Protein AF-A0A7J3Z6C3-F1 (afdb_monomer_lite)

Secondary structure (DSSP, 8-state):
-EEEEES--GGG-TTTTTEEEEEEEEEEEE-TTT--EEEEEEEEEEEGGGEEEETTTTEEEE-HHHHHHHHHSHHHHHHHGGG--TTEEEEEE-SS---BTTBSHHHHHSGGG--EEEEEGGGHHHHHHHHHHH-HHHHHHHHHHHT-----HHHHHHHHHHHHHHHHTTSPEEETTEEEEEEE-HHHHHHHHHHHHHHHHHHTT-HHHHHHHHHHHH--

Sequence (220 aa):
MALVIGALSCKDVPILEKFQCWENEELEVRESADGVSHTYKAISLMPSQCCWFNEAEEWRECDTICILKVLLSSDMKNELKAVLTSEAVLVLISPFPLLLPHGLTLITDAPECLLDIWVNTSRAKEAESILNLKLSTLLLQLRDVLGESFVPESIYFDITLSKGIRERFSRGFVTGNASWINISMLKYNYFSCLEFLENVCRKEEDKVCLDEIAKLKQSV

Foldseek 3Di:
DKKWKFQDDPVRQPLCVQWDKDKADWDWFQQPPPRDIDIIIIMWTAGPVQKDADPVVRDIDGDLLVQLVQVPDPVNVVSVCSSQDPGTAKMWDFSDTQDDNPHRPPCLVLVLRTFKMKGFPVNLSRSLRCCVPGPVSNLVVVCVVLPDDDDPSVVCCVCCVVVVVVVCVVPWDDDPPITMDMPGPHVVSVVVSLVVQCVVCVVVVPPVSNVSSVVVVVPD

Structure (mmCIF, N/CA/C/O backbone):
data_AF-A0A7J3Z6C3-F1
#
_entry.id   AF-A0A7J3Z6C3-F1
#
loop_
_atom_site.group_PDB
_atom_site.id
_atom_site.type_symbol
_atom_site.label_atom_id
_atom_site.label_alt_id
_atom_site.label_comp_id
_atom_site.label_asym_id
_atom_site.label_entity_id
_atom_site.label_seq_id
_atom_site.pdbx_PDB_ins_code
_atom_site.Cartn_x
_atom_site.Cartn_y
_atom_site.Cartn_z
_atom_site.occupancy
_atom_site.B_iso_or_equiv
_atom_site.auth_seq_id
_atom_site.auth_comp_id
_atom_site.auth_asym_id
_atom_site.auth_atom_id
_atom_site.pdbx_PDB_model_num
ATOM 1 N N . MET A 1 1 ? -1.974 0.222 -5.580 1.00 84.06 1 MET A N 1
ATOM 2 C CA . MET A 1 1 ? -2.706 -0.860 -4.913 1.00 84.06 1 MET A CA 1
ATOM 3 C C . MET A 1 1 ? -3.041 -0.432 -3.494 1.00 84.06 1 MET A C 1
ATOM 5 O O . MET A 1 1 ? -2.317 0.384 -2.930 1.00 84.06 1 MET A O 1
ATOM 9 N N . ALA A 1 2 ? -4.132 -0.971 -2.949 1.00 86.62 2 ALA A N 1
ATOM 10 C CA . ALA A 1 2 ? -4.429 -0.930 -1.522 1.00 86.62 2 ALA A CA 1
ATOM 11 C C . ALA A 1 2 ? -4.415 -2.339 -0.911 1.00 86.62 2 ALA A C 1
ATOM 13 O O . ALA A 1 2 ? -5.019 -3.246 -1.474 1.00 86.62 2 ALA A O 1
ATOM 14 N N . LEU A 1 3 ? -3.787 -2.512 0.247 1.00 86.69 3 LEU A N 1
ATOM 15 C CA . LEU A 1 3 ? -4.088 -3.626 1.148 1.00 86.69 3 LEU A CA 1
ATOM 16 C C . LEU A 1 3 ? -5.003 -3.119 2.237 1.00 86.69 3 LEU A C 1
ATOM 18 O O . LEU A 1 3 ? -4.681 -2.135 2.899 1.00 86.69 3 LEU A O 1
ATOM 22 N N . VAL A 1 4 ? -6.104 -3.817 2.440 1.00 88.31 4 VAL A N 1
ATOM 23 C CA . VAL A 1 4 ? -7.090 -3.516 3.467 1.00 88.31 4 VAL A CA 1
ATOM 24 C C . VAL A 1 4 ? -7.043 -4.639 4.488 1.00 88.31 4 VAL A C 1
ATOM 26 O O . VAL A 1 4 ? -7.178 -5.807 4.132 1.00 88.31 4 VAL A O 1
ATOM 29 N N . ILE A 1 5 ? -6.836 -4.292 5.752 1.00 87.62 5 ILE A N 1
ATOM 30 C CA . ILE A 1 5 ? -6.817 -5.238 6.866 1.00 87.62 5 ILE A CA 1
ATOM 31 C C . ILE A 1 5 ? -8.050 -4.979 7.720 1.00 87.62 5 ILE A C 1
ATOM 33 O O . ILE A 1 5 ? -8.274 -3.847 8.153 1.00 87.62 5 ILE A O 1
ATOM 37 N N . GLY A 1 6 ? -8.852 -6.013 7.960 1.00 87.81 6 GLY A N 1
ATOM 38 C CA . GLY A 1 6 ? -10.081 -5.903 8.739 1.00 87.81 6 GLY A CA 1
ATOM 39 C C . GLY A 1 6 ? -10.947 -7.157 8.693 1.00 87.81 6 GLY A C 1
ATOM 40 O O . GLY A 1 6 ? -10.508 -8.218 8.258 1.00 87.81 6 GLY A O 1
ATOM 41 N N . ALA A 1 7 ? -12.192 -7.039 9.142 1.00 85.06 7 ALA A N 1
ATOM 42 C CA . ALA A 1 7 ? -13.200 -8.095 9.036 1.00 85.06 7 ALA A CA 1
ATOM 43 C C . ALA A 1 7 ? -13.954 -7.994 7.695 1.00 85.06 7 ALA A C 1
ATOM 45 O O . ALA A 1 7 ? -15.174 -7.872 7.658 1.00 85.06 7 ALA A O 1
ATOM 46 N N . LEU A 1 8 ? -13.209 -7.980 6.585 1.00 81.94 8 LEU A N 1
ATOM 47 C CA . LEU A 1 8 ? -13.738 -7.769 5.234 1.00 81.94 8 LEU A CA 1
ATOM 48 C C . LEU A 1 8 ? -13.314 -8.889 4.286 1.00 81.94 8 LEU A C 1
ATOM 50 O O . LEU A 1 8 ? -12.234 -9.464 4.420 1.00 81.94 8 LEU A O 1
ATOM 54 N N . SER A 1 9 ? -14.164 -9.150 3.298 1.00 84.19 9 SER A N 1
ATOM 55 C CA . SER A 1 9 ? -13.910 -10.047 2.175 1.00 84.19 9 SER A CA 1
ATOM 56 C C . SER A 1 9 ? -13.986 -9.281 0.852 1.00 84.19 9 SER A C 1
ATOM 58 O O . SER A 1 9 ? -14.491 -8.155 0.795 1.00 84.19 9 SER A O 1
ATOM 60 N N . CYS A 1 10 ? -13.533 -9.885 -0.247 1.00 83.69 10 CYS A N 1
ATOM 61 C CA . CYS A 1 10 ? -13.628 -9.234 -1.556 1.00 83.69 10 CYS A CA 1
ATOM 62 C C . CYS A 1 10 ? -15.073 -8.975 -1.989 1.00 83.69 10 CYS A C 1
ATOM 64 O O . CYS A 1 10 ? -15.327 -8.071 -2.780 1.00 83.69 10 CYS A O 1
ATOM 66 N N . LYS A 1 11 ? -16.027 -9.741 -1.453 1.00 81.94 11 LYS A N 1
ATOM 67 C CA . LYS A 1 11 ? -17.458 -9.590 -1.740 1.00 81.94 11 LYS A CA 1
ATOM 68 C C . LYS A 1 11 ? -18.065 -8.347 -1.089 1.00 81.94 11 LYS A C 1
ATOM 70 O O . LYS A 1 11 ? -19.108 -7.887 -1.540 1.00 81.94 11 LYS A O 1
ATOM 75 N N . ASP A 1 12 ? -17.405 -7.805 -0.068 1.00 76.19 12 ASP A N 1
ATOM 76 C CA . ASP A 1 12 ? -17.890 -6.663 0.711 1.00 76.19 12 ASP A CA 1
ATOM 77 C C . ASP A 1 12 ? -17.392 -5.318 0.157 1.00 76.19 12 ASP A C 1
ATOM 79 O O . ASP A 1 12 ? -17.777 -4.255 0.645 1.00 76.19 12 ASP A O 1
ATOM 83 N N . VAL A 1 13 ? -16.529 -5.343 -0.865 1.00 71.88 13 VAL A N 1
ATOM 84 C CA . VAL A 1 13 ? -15.900 -4.150 -1.435 1.00 71.88 13 VAL A CA 1
ATOM 85 C C . VAL A 1 13 ? -16.642 -3.712 -2.707 1.00 71.88 13 VAL A C 1
ATOM 87 O O . VAL A 1 13 ? -16.587 -4.410 -3.713 1.00 71.88 13 VAL A O 1
ATOM 90 N N . PRO A 1 14 ? -17.296 -2.537 -2.737 1.00 64.50 14 PRO A N 1
ATOM 91 C CA . PRO A 1 14 ? -18.168 -2.131 -3.850 1.00 64.50 14 PRO A CA 1
ATOM 92 C C . PRO A 1 14 ? -17.441 -1.670 -5.134 1.00 64.50 14 PRO A C 1
ATOM 94 O O . PRO A 1 14 ? -18.098 -1.288 -6.096 1.00 64.50 14 PRO A O 1
ATOM 97 N N . ILE A 1 15 ? -16.103 -1.686 -5.179 1.00 66.12 15 ILE A N 1
ATOM 98 C CA . ILE A 1 15 ? -15.271 -1.100 -6.259 1.00 66.12 15 ILE A CA 1
ATOM 99 C C . ILE A 1 15 ? -14.673 -2.131 -7.244 1.00 66.12 15 ILE A C 1
ATOM 101 O O . ILE A 1 15 ? -13.726 -1.828 -7.967 1.00 66.12 15 ILE A O 1
ATOM 105 N N . LEU A 1 16 ? -15.228 -3.345 -7.320 1.00 65.56 16 LEU A N 1
ATOM 106 C CA . LEU A 1 16 ? -14.638 -4.470 -8.072 1.00 65.56 16 LEU A CA 1
ATOM 107 C C . LEU A 1 16 ? -14.536 -4.281 -9.597 1.00 65.56 16 LEU A C 1
ATOM 109 O O . LEU A 1 16 ? -13.780 -4.997 -10.242 1.00 65.56 16 LEU A O 1
ATOM 113 N N . GLU A 1 17 ? -15.249 -3.337 -10.214 1.00 71.19 17 GLU A N 1
ATOM 114 C CA . GLU A 1 17 ? -15.194 -3.196 -11.682 1.00 71.19 17 GLU A CA 1
ATOM 115 C C . GLU A 1 17 ? -13.835 -2.680 -12.186 1.00 71.19 17 GLU A C 1
ATOM 117 O O . GLU A 1 17 ? -13.373 -3.074 -13.256 1.00 71.19 17 GLU A O 1
ATOM 122 N N . LYS A 1 18 ? -13.161 -1.827 -11.404 1.00 80.12 18 LYS A N 1
ATOM 123 C CA . LYS A 1 18 ? -11.842 -1.260 -11.749 1.00 80.12 18 LYS A CA 1
ATOM 124 C C . LYS A 1 18 ? -10.687 -1.920 -11.008 1.00 80.12 18 LYS A C 1
ATOM 126 O O . LYS A 1 18 ? -9.523 -1.665 -11.331 1.00 80.12 18 LYS A O 1
ATOM 131 N N . PHE A 1 19 ? -11.011 -2.759 -10.030 1.00 84.19 19 PHE A N 1
ATOM 132 C CA . PHE A 1 19 ? -10.042 -3.422 -9.185 1.00 84.19 19 PHE A CA 1
ATOM 133 C C . PHE A 1 19 ? -10.231 -4.921 -9.217 1.00 84.19 19 PHE A C 1
ATOM 135 O O . PHE A 1 19 ? -11.306 -5.440 -8.934 1.00 84.19 19 PHE A O 1
ATOM 142 N N . GLN A 1 20 ? -9.135 -5.628 -9.423 1.00 84.31 20 GLN A N 1
ATOM 143 C CA . GLN A 1 20 ? -9.091 -7.022 -9.057 1.00 84.31 20 GLN A CA 1
ATOM 144 C C . GLN A 1 20 ? -8.843 -7.103 -7.547 1.00 84.31 20 GLN A C 1
ATOM 146 O O . GLN A 1 20 ? -7.906 -6.489 -7.027 1.00 84.31 20 GLN A O 1
ATOM 151 N N . CYS A 1 21 ? -9.697 -7.848 -6.849 1.00 83.88 21 CYS A N 1
ATOM 152 C CA . CYS A 1 21 ? -9.580 -8.089 -5.418 1.00 83.88 21 CYS A CA 1
ATOM 153 C C . CYS A 1 21 ? -9.077 -9.504 -5.150 1.00 83.88 21 CYS A C 1
ATOM 155 O O . CYS A 1 21 ? -9.490 -10.446 -5.830 1.00 83.88 21 CYS A O 1
ATOM 157 N N . TRP A 1 22 ? -8.232 -9.649 -4.134 1.00 79.12 22 TRP A N 1
ATOM 158 C CA . TRP A 1 22 ? -7.893 -10.944 -3.562 1.00 79.12 22 TRP A CA 1
ATOM 159 C C . TRP A 1 22 ? -8.044 -10.975 -2.065 1.00 79.12 22 TRP A C 1
ATOM 161 O O . TRP A 1 22 ? -7.640 -10.047 -1.371 1.00 79.12 22 TRP A O 1
ATOM 171 N N . GLU A 1 23 ? -8.567 -12.100 -1.601 1.00 76.56 23 GLU A N 1
ATOM 172 C CA . GLU A 1 23 ? -8.515 -12.486 -0.205 1.00 76.56 23 GLU A CA 1
ATOM 173 C C . GLU A 1 23 ? -7.179 -13.166 0.042 1.00 76.56 23 GLU A C 1
ATOM 175 O O . GLU A 1 23 ? -6.807 -14.104 -0.662 1.00 76.56 23 GLU A O 1
ATOM 180 N N . ASN A 1 24 ? -6.451 -12.655 1.023 1.00 68.38 24 ASN A N 1
ATOM 181 C CA . ASN A 1 24 ? -5.163 -13.185 1.418 1.00 68.38 24 ASN A CA 1
ATOM 182 C C . ASN A 1 24 ? -5.269 -13.869 2.786 1.00 68.38 24 ASN A C 1
ATOM 184 O O . ASN A 1 24 ? -6.354 -14.039 3.345 1.00 68.38 24 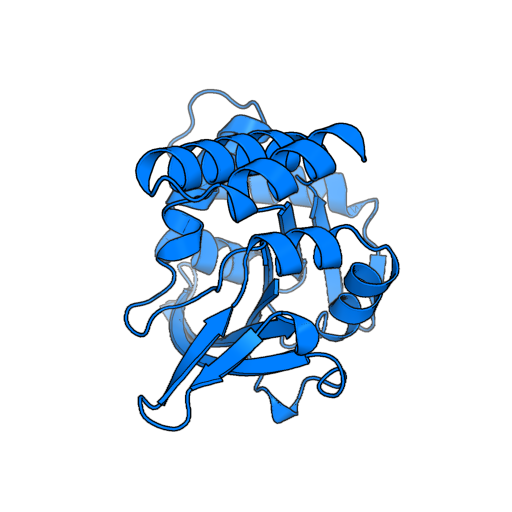ASN A O 1
ATOM 188 N N . GLU A 1 25 ? -4.109 -14.263 3.308 1.00 62.62 25 GLU A N 1
ATOM 189 C CA . GLU A 1 25 ? -3.943 -14.964 4.577 1.00 62.62 25 GLU A CA 1
ATOM 190 C C . GLU A 1 25 ? -4.644 -14.261 5.756 1.00 62.62 25 GLU A C 1
ATOM 192 O O . GLU A 1 25 ? -4.730 -13.029 5.837 1.00 62.62 25 GLU A O 1
ATOM 197 N N . GLU A 1 26 ? -5.140 -15.073 6.688 1.00 66.38 26 GLU A N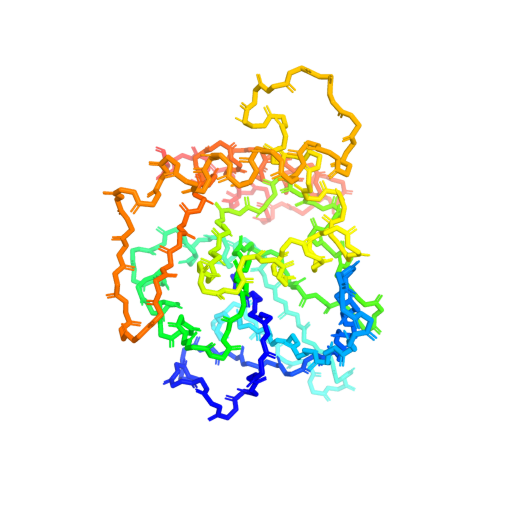 1
ATOM 198 C CA . GLU A 1 26 ? -5.721 -14.606 7.940 1.00 66.38 26 GLU A CA 1
ATOM 199 C C . GLU A 1 26 ? -4.607 -14.108 8.875 1.00 66.38 26 GLU A C 1
ATOM 201 O O . GLU A 1 26 ? -3.684 -14.830 9.251 1.00 66.38 26 GLU A O 1
ATOM 206 N N . LEU A 1 27 ? -4.686 -12.838 9.254 1.00 62.12 27 LEU A N 1
ATOM 207 C CA . LEU A 1 27 ? -3.807 -12.193 10.215 1.00 62.12 27 LEU A CA 1
ATOM 208 C C . LEU A 1 27 ? -4.401 -12.356 11.616 1.00 62.12 27 LEU A C 1
ATOM 210 O O . LEU A 1 27 ? -5.278 -11.596 12.027 1.00 62.12 27 LEU A O 1
ATOM 214 N N . GLU A 1 28 ? -3.901 -13.332 12.373 1.00 60.19 28 GLU A N 1
ATOM 215 C CA . GLU A 1 28 ? -4.194 -13.417 13.805 1.00 60.19 28 GLU A CA 1
ATOM 216 C C . GLU A 1 28 ? -3.467 -12.283 14.548 1.00 60.19 28 GLU A C 1
ATOM 218 O O . GLU A 1 28 ? -2.237 -12.174 14.510 1.00 60.19 28 GLU A O 1
ATOM 223 N N . VAL A 1 29 ? -4.234 -11.434 15.230 1.00 60.16 29 VAL A N 1
ATOM 224 C CA . VAL A 1 29 ? -3.743 -10.320 16.042 1.00 60.16 29 VAL A CA 1
ATOM 225 C C . VAL A 1 29 ? -4.239 -10.521 17.462 1.00 60.16 29 VAL A C 1
ATOM 227 O O . VAL A 1 29 ? -5.438 -10.514 17.736 1.00 60.16 29 VAL A O 1
ATOM 230 N N . ARG A 1 30 ? -3.298 -10.690 18.388 1.00 56.03 30 ARG A N 1
ATOM 231 C CA . ARG A 1 30 ? -3.598 -10.777 19.817 1.00 56.03 30 ARG A CA 1
ATOM 232 C C . ARG A 1 30 ? -3.541 -9.385 20.415 1.00 56.03 30 ARG A C 1
ATOM 234 O O . ARG A 1 30 ? -2.502 -8.734 20.319 1.00 56.03 30 ARG A O 1
ATOM 241 N N . GLU A 1 31 ? -4.630 -8.938 21.031 1.00 57.47 31 GLU A N 1
ATOM 242 C CA . GLU A 1 31 ? -4.597 -7.697 21.799 1.00 57.47 31 GLU A CA 1
ATOM 243 C C . GLU A 1 31 ? -3.730 -7.875 23.048 1.00 57.47 31 GLU A C 1
ATOM 245 O O . GLU A 1 31 ? -3.875 -8.835 23.810 1.00 57.47 31 GLU A O 1
ATOM 250 N N . SER A 1 32 ? -2.832 -6.920 23.278 1.00 49.78 32 SER A N 1
ATOM 251 C CA . SER A 1 32 ? -1.902 -6.922 24.410 1.00 49.78 32 SER A CA 1
ATOM 252 C C . SER A 1 32 ? -2.526 -6.478 25.741 1.00 49.78 32 SER A C 1
ATOM 254 O O . SER A 1 32 ? -1.838 -6.517 26.758 1.00 49.78 32 SER A O 1
ATOM 256 N N . ALA A 1 33 ? -3.807 -6.093 25.777 1.00 42.81 33 ALA A N 1
ATOM 257 C CA . ALA A 1 33 ? -4.452 -5.596 26.997 1.00 42.81 33 ALA A CA 1
ATOM 258 C C . ALA A 1 33 ? -5.423 -6.600 27.654 1.00 42.81 33 ALA A C 1
ATOM 260 O O . ALA A 1 33 ? -5.476 -6.673 28.882 1.00 42.81 33 ALA A O 1
ATOM 261 N N . ASP A 1 34 ? -6.118 -7.423 26.860 1.00 49.09 34 ASP A N 1
ATOM 262 C CA . ASP A 1 34 ? -7.261 -8.221 27.340 1.00 49.09 34 ASP A CA 1
ATOM 263 C C . ASP A 1 34 ? -7.051 -9.734 27.120 1.00 49.09 34 ASP A C 1
ATOM 265 O O . ASP A 1 34 ? -7.829 -10.563 27.592 1.00 49.09 34 ASP A O 1
ATOM 269 N N . GLY A 1 35 ? -5.995 -10.111 26.385 1.00 54.75 35 GLY A N 1
ATOM 270 C CA . GLY A 1 35 ? -5.699 -11.498 26.012 1.00 54.75 35 GLY A CA 1
ATOM 271 C C . GLY A 1 35 ? -6.647 -12.087 24.958 1.00 54.75 35 GLY A C 1
ATOM 272 O O . GLY A 1 35 ? -6.556 -13.279 24.660 1.00 54.75 35 GLY A O 1
ATOM 273 N N . VAL A 1 36 ? -7.546 -11.277 24.389 1.00 62.31 36 VAL A N 1
ATOM 274 C CA . VAL A 1 36 ? -8.468 -11.692 23.327 1.00 62.31 36 VAL A CA 1
ATOM 275 C C . VAL A 1 36 ? -7.737 -11.678 21.983 1.00 62.31 36 VAL A C 1
ATOM 277 O O . VAL A 1 36 ? -7.077 -10.706 21.613 1.00 62.31 36 VAL A O 1
ATOM 280 N N . SER A 1 37 ? -7.827 -12.795 21.257 1.00 65.31 37 SER A N 1
ATOM 281 C CA . SER A 1 37 ? -7.291 -12.916 19.901 1.00 65.31 37 SER A CA 1
ATOM 282 C C . SER A 1 37 ? -8.379 -12.567 18.892 1.00 65.31 37 SER A C 1
ATOM 284 O O . SER A 1 37 ? -9.454 -13.171 18.903 1.00 65.31 37 SER A O 1
ATOM 286 N N . HIS A 1 38 ? -8.096 -11.602 18.023 1.00 70.88 38 HIS A N 1
ATOM 287 C CA . HIS A 1 38 ? -8.930 -11.264 16.880 1.00 70.88 38 HIS A CA 1
ATOM 288 C C . HIS A 1 38 ? -8.239 -11.735 15.605 1.00 70.88 38 HIS A C 1
ATOM 290 O O . HIS A 1 38 ? -7.061 -11.469 15.376 1.00 70.88 38 HIS A O 1
ATOM 296 N N . THR A 1 39 ? -8.974 -12.442 14.753 1.00 75.31 39 THR A N 1
ATOM 297 C CA . THR A 1 39 ? -8.483 -12.827 13.428 1.00 75.31 39 THR A CA 1
ATOM 298 C C . THR A 1 39 ? -8.993 -11.822 12.409 1.00 75.31 39 THR A C 1
ATOM 300 O O . THR A 1 39 ? -10.202 -11.673 12.230 1.00 75.31 39 THR A O 1
ATOM 303 N N . TYR A 1 40 ? -8.072 -11.119 11.761 1.00 79.38 40 TYR A N 1
ATOM 304 C CA . TYR A 1 40 ? -8.364 -10.209 10.661 1.00 79.38 40 TYR A CA 1
ATOM 305 C C . TYR A 1 40 ? -8.037 -10.864 9.332 1.00 79.38 40 TYR A C 1
ATOM 307 O O . TYR A 1 40 ? -7.153 -11.708 9.241 1.00 79.38 40 TYR A O 1
ATOM 315 N N . LYS A 1 41 ? -8.723 -10.441 8.278 1.00 79.88 41 LYS A N 1
ATOM 316 C CA . LYS A 1 41 ? -8.368 -10.791 6.907 1.00 79.88 41 LYS A CA 1
ATOM 317 C C . LYS A 1 41 ? -7.657 -9.622 6.255 1.00 79.88 41 LYS A C 1
ATOM 319 O O . LYS A 1 41 ? -7.967 -8.457 6.512 1.00 79.88 41 LYS A O 1
ATOM 324 N N . ALA A 1 42 ? -6.691 -9.956 5.417 1.00 81.56 42 ALA A N 1
ATOM 325 C CA . ALA A 1 42 ? -6.042 -9.021 4.523 1.00 81.56 42 ALA A CA 1
ATOM 326 C C . ALA A 1 42 ? -6.632 -9.201 3.126 1.00 81.56 42 ALA A C 1
ATOM 328 O O . ALA A 1 42 ? -6.582 -10.300 2.581 1.00 81.56 42 ALA A O 1
ATOM 329 N N . ILE A 1 43 ? -7.133 -8.134 2.511 1.00 83.44 43 ILE A N 1
ATOM 330 C CA . ILE A 1 43 ? -7.523 -8.147 1.098 1.00 83.44 43 ILE A CA 1
ATOM 331 C C . ILE A 1 43 ? -6.662 -7.175 0.295 1.00 83.44 43 ILE A C 1
ATOM 333 O O . ILE A 1 43 ? -6.382 -6.064 0.745 1.00 83.44 43 ILE A O 1
ATOM 337 N N . SER A 1 44 ? -6.245 -7.591 -0.897 1.00 84.00 44 SER A N 1
ATOM 338 C CA . SER A 1 44 ? -5.415 -6.791 -1.799 1.00 84.00 44 SER A CA 1
ATOM 339 C C . SER A 1 44 ? -6.243 -6.321 -2.986 1.00 84.00 44 SER A C 1
ATOM 341 O O . SER A 1 44 ? -6.880 -7.120 -3.668 1.00 84.00 44 SER A O 1
ATOM 343 N N . LEU A 1 45 ? -6.219 -5.016 -3.240 1.00 86.06 45 LEU A N 1
ATOM 344 C CA . LEU A 1 45 ? -6.931 -4.347 -4.321 1.00 86.06 45 LEU A CA 1
ATOM 345 C C . LEU A 1 45 ? -5.927 -3.794 -5.329 1.00 86.06 45 LEU A C 1
ATOM 347 O O . LEU A 1 45 ? -5.197 -2.829 -5.055 1.00 86.06 45 LEU A O 1
ATOM 351 N N . MET A 1 46 ? -5.919 -4.396 -6.514 1.00 86.25 46 MET A N 1
ATOM 352 C CA . MET A 1 46 ? -5.055 -4.011 -7.625 1.00 86.25 46 MET A CA 1
ATOM 353 C C . MET A 1 46 ? -5.868 -3.379 -8.752 1.00 86.25 46 MET A C 1
ATOM 355 O O . MET A 1 46 ? -6.901 -3.939 -9.112 1.00 86.25 46 MET A O 1
ATOM 359 N N . PRO A 1 47 ? -5.413 -2.277 -9.372 1.00 87.94 47 PRO A N 1
ATOM 360 C CA . PRO A 1 47 ? -6.042 -1.766 -10.585 1.00 87.94 47 PRO A CA 1
ATOM 361 C C . PRO A 1 47 ? -6.021 -2.820 -11.698 1.00 87.94 47 PRO A C 1
ATOM 363 O O . PRO A 1 47 ? -4.946 -3.258 -12.111 1.00 87.94 47 PRO A O 1
ATOM 366 N N . SER A 1 48 ? -7.192 -3.199 -12.215 1.00 87.00 48 SER A N 1
ATOM 367 C CA . SER A 1 48 ? -7.334 -4.300 -13.181 1.00 87.00 48 SER A CA 1
ATOM 368 C C . SER A 1 48 ? -6.497 -4.103 -14.445 1.00 87.00 48 SER A C 1
ATOM 370 O O . SER A 1 48 ? -5.991 -5.063 -15.008 1.00 87.00 48 SER A O 1
ATOM 372 N N . GLN A 1 49 ? -6.326 -2.853 -14.879 1.00 88.62 49 GLN A N 1
ATOM 373 C CA . GLN A 1 49 ? -5.564 -2.505 -16.081 1.00 88.62 49 GLN A CA 1
ATOM 374 C C . GLN A 1 49 ? -4.044 -2.675 -15.943 1.00 88.62 49 GLN A C 1
ATOM 376 O O . GLN A 1 49 ? -3.348 -2.653 -16.951 1.00 88.62 49 GLN A O 1
ATOM 381 N N . CYS A 1 50 ? -3.526 -2.806 -14.719 1.00 88.69 50 CYS A N 1
ATOM 382 C CA . CYS A 1 50 ? -2.092 -2.959 -14.461 1.00 88.69 50 CYS A CA 1
ATOM 383 C C . CYS A 1 50 ? -1.700 -4.393 -14.094 1.00 88.69 50 CYS A C 1
ATOM 385 O O . CYS A 1 50 ? -0.532 -4.630 -13.800 1.00 88.69 50 CYS A O 1
ATOM 387 N N . CYS A 1 51 ? -2.656 -5.327 -14.063 1.00 85.12 51 CYS A N 1
ATOM 388 C CA . CYS A 1 51 ? -2.415 -6.692 -13.618 1.00 85.12 51 CYS A CA 1
ATOM 389 C C . CYS A 1 51 ? -3.042 -7.715 -14.563 1.00 85.12 51 CYS A C 1
ATOM 391 O O . CYS A 1 51 ? -4.225 -7.620 -14.899 1.00 85.12 51 CYS A O 1
ATOM 393 N N . TRP A 1 52 ? -2.267 -8.732 -14.932 1.00 84.00 52 TRP A N 1
ATOM 394 C CA . TRP A 1 52 ? -2.688 -9.816 -15.816 1.00 84.00 52 TRP A CA 1
ATOM 395 C C . TRP A 1 52 ? -2.579 -11.160 -15.113 1.00 84.00 52 TRP A C 1
ATOM 397 O O . TRP A 1 52 ? -1.579 -11.476 -14.471 1.00 84.00 52 TRP A O 1
ATOM 407 N N . PHE A 1 53 ? -3.640 -11.956 -15.223 1.00 77.19 53 PHE A N 1
ATOM 408 C CA . PHE A 1 53 ? -3.678 -13.304 -14.676 1.00 77.19 53 PHE A CA 1
ATOM 409 C C . PHE A 1 53 ? -3.073 -14.283 -15.683 1.00 77.19 53 PHE A C 1
ATOM 411 O O . PHE A 1 53 ? -3.530 -14.356 -16.824 1.00 77.19 53 PHE A O 1
ATOM 418 N N . ASN A 1 54 ? -2.053 -15.024 -15.260 1.00 71.62 54 ASN A N 1
ATOM 419 C CA . ASN A 1 54 ? -1.495 -16.120 -16.032 1.00 71.62 54 ASN A CA 1
ATOM 420 C C . ASN A 1 54 ? -2.279 -17.396 -15.697 1.00 71.62 54 ASN A C 1
ATOM 422 O O . ASN A 1 54 ? -2.046 -18.035 -14.673 1.00 71.62 54 ASN A O 1
ATOM 426 N N . GLU A 1 55 ? -3.222 -17.761 -16.569 1.00 73.56 55 GLU A N 1
ATOM 427 C CA . GLU A 1 55 ? -4.085 -18.936 -16.378 1.00 73.56 55 GLU A CA 1
ATOM 428 C C . GLU A 1 55 ? -3.309 -20.260 -16.309 1.00 73.56 55 GLU A C 1
ATOM 430 O O . GLU A 1 55 ? -3.773 -21.198 -15.670 1.00 73.56 55 GLU A O 1
ATOM 435 N N . ALA A 1 56 ? -2.140 -20.352 -16.950 1.00 70.62 56 ALA A N 1
ATOM 436 C CA . ALA A 1 56 ? -1.374 -21.595 -17.034 1.00 70.62 56 ALA A CA 1
ATOM 437 C C . ALA A 1 56 ? -0.607 -21.919 -15.747 1.00 70.62 56 ALA A C 1
ATOM 439 O O . ALA A 1 56 ? -0.403 -23.087 -15.424 1.00 70.62 56 ALA A O 1
ATOM 440 N N . GLU A 1 57 ? -0.167 -20.891 -15.031 1.00 62.78 57 GLU A N 1
ATOM 441 C CA . GLU A 1 57 ? 0.679 -21.033 -13.845 1.00 62.78 57 GLU A CA 1
ATOM 442 C C . GLU A 1 57 ? -0.049 -20.575 -12.564 1.00 62.78 57 GLU A C 1
ATOM 444 O O . GLU A 1 57 ? 0.543 -20.551 -11.488 1.00 62.78 57 GLU A O 1
ATOM 449 N N . GLU A 1 58 ? -1.336 -20.220 -12.683 1.00 69.81 58 GLU A N 1
ATOM 450 C CA . GLU A 1 58 ? -2.236 -19.768 -11.609 1.00 69.81 58 GLU A CA 1
ATOM 451 C C . GLU A 1 58 ? -1.696 -18.605 -10.757 1.00 69.81 58 GLU A C 1
ATOM 453 O O . GLU A 1 58 ? -2.149 -18.371 -9.634 1.00 69.81 58 GLU A O 1
ATOM 458 N N . TRP A 1 59 ? -0.761 -17.821 -11.294 1.00 67.69 59 TRP A N 1
ATOM 459 C CA . TRP A 1 59 ? -0.253 -16.616 -10.646 1.00 67.69 59 TRP A CA 1
ATOM 460 C C . TRP A 1 59 ? -0.609 -15.373 -11.449 1.00 67.69 59 TRP A C 1
ATOM 462 O O . TRP A 1 59 ? -1.008 -15.415 -12.615 1.00 67.69 59 TRP A O 1
ATOM 472 N N . ARG A 1 60 ? -0.513 -14.229 -10.782 1.00 71.31 60 ARG A N 1
ATOM 473 C CA . ARG A 1 60 ? -0.804 -12.937 -11.381 1.00 71.31 60 ARG A CA 1
ATOM 474 C C . ARG A 1 60 ? 0.430 -12.073 -11.326 1.00 71.31 60 ARG A C 1
ATOM 476 O O . ARG A 1 60 ? 1.115 -12.011 -10.308 1.00 71.31 60 ARG A O 1
ATOM 483 N N . GLU A 1 61 ? 0.629 -11.353 -12.404 1.00 76.94 61 GLU A N 1
ATOM 484 C CA . GLU A 1 61 ? 1.688 -10.381 -12.525 1.00 76.94 61 GLU A CA 1
ATOM 485 C C . GLU A 1 61 ? 1.068 -8.987 -12.558 1.00 76.94 61 GLU A C 1
ATOM 487 O O . GLU A 1 61 ? -0.025 -8.779 -13.095 1.00 76.94 61 GLU A O 1
ATOM 492 N N . CYS A 1 62 ? 1.744 -8.040 -11.922 1.00 81.31 62 CYS A N 1
ATOM 493 C CA . CYS A 1 62 ? 1.304 -6.662 -11.821 1.00 81.31 62 CYS A CA 1
ATOM 494 C C . CYS A 1 62 ? 2.481 -5.744 -12.136 1.00 81.31 62 CYS A C 1
ATOM 496 O O . CYS A 1 62 ? 3.540 -5.863 -11.522 1.00 81.31 62 CYS A O 1
ATOM 498 N N . ASP A 1 63 ? 2.272 -4.790 -13.038 1.00 85.50 63 ASP A N 1
ATOM 499 C CA . ASP A 1 63 ? 3.267 -3.772 -13.356 1.00 85.50 63 ASP A CA 1
ATOM 500 C C . ASP A 1 63 ? 3.245 -2.675 -12.281 1.00 85.50 63 ASP A C 1
ATOM 502 O O . ASP A 1 63 ? 2.348 -1.826 -12.224 1.00 85.50 63 ASP A O 1
ATOM 506 N N . THR A 1 64 ? 4.267 -2.682 -11.427 1.00 85.50 64 THR A N 1
ATOM 507 C CA . THR A 1 64 ? 4.458 -1.714 -10.341 1.00 85.50 64 THR A CA 1
ATOM 508 C C . THR A 1 64 ? 4.511 -0.265 -10.843 1.00 85.50 64 THR A C 1
ATOM 510 O O . THR A 1 64 ? 3.975 0.633 -10.190 1.00 85.50 64 THR A O 1
ATOM 513 N N . ILE A 1 65 ? 5.095 -0.004 -12.016 1.00 85.19 65 ILE A N 1
ATOM 514 C CA . ILE A 1 65 ? 5.184 1.343 -12.601 1.00 85.19 65 ILE A CA 1
ATOM 515 C C . ILE A 1 65 ? 3.806 1.797 -13.086 1.00 85.19 65 ILE A C 1
ATOM 517 O O . ILE A 1 65 ? 3.407 2.942 -12.843 1.00 85.19 65 ILE A O 1
ATOM 521 N N . CYS A 1 66 ? 3.052 0.906 -13.735 1.00 87.69 66 CYS A N 1
ATOM 522 C CA . CYS A 1 66 ? 1.657 1.158 -14.091 1.00 87.69 66 CYS A CA 1
ATOM 523 C C . CYS A 1 66 ? 0.831 1.484 -12.842 1.00 87.69 66 CYS A C 1
ATOM 525 O O . CYS A 1 66 ? 0.135 2.502 -12.807 1.00 87.69 66 CYS A O 1
ATOM 527 N N . ILE A 1 67 ? 0.947 0.676 -11.783 1.00 88.25 67 ILE A N 1
ATOM 528 C CA . ILE A 1 67 ? 0.214 0.903 -10.534 1.00 88.25 67 ILE A CA 1
ATOM 529 C C . ILE A 1 67 ? 0.602 2.249 -9.919 1.00 88.25 67 ILE A C 1
ATOM 531 O O . ILE A 1 67 ? -0.284 2.985 -9.481 1.00 88.25 67 ILE A O 1
ATOM 535 N N . LEU A 1 68 ? 1.892 2.598 -9.902 1.00 87.25 68 LEU A N 1
ATOM 536 C CA . LEU A 1 68 ? 2.357 3.882 -9.384 1.00 87.25 68 LEU A CA 1
ATOM 537 C C . LEU A 1 68 ? 1.702 5.049 -10.133 1.00 87.25 68 LEU A C 1
ATOM 539 O O . LEU A 1 68 ? 1.125 5.925 -9.494 1.00 87.25 68 LEU A O 1
ATOM 543 N N . LYS A 1 69 ? 1.690 5.024 -11.472 1.00 85.81 69 LYS A N 1
ATOM 544 C CA . LYS A 1 69 ? 0.994 6.034 -12.296 1.00 85.81 69 LYS A CA 1
ATOM 545 C C . LYS A 1 69 ? -0.482 6.148 -11.943 1.00 85.81 69 LYS A C 1
ATOM 547 O O . LYS A 1 69 ? -1.009 7.248 -11.796 1.00 85.81 69 LYS A O 1
ATOM 552 N N . VAL A 1 70 ? -1.148 5.009 -11.787 1.00 87.06 70 VAL A N 1
ATOM 553 C CA . VAL A 1 70 ? -2.571 4.957 -11.455 1.00 87.06 70 VAL A CA 1
ATOM 554 C C . VAL A 1 70 ? -2.840 5.552 -10.071 1.00 87.06 70 VAL A C 1
ATOM 556 O O . VAL A 1 70 ? -3.773 6.338 -9.922 1.00 87.06 70 VAL A O 1
ATOM 559 N N . LEU A 1 71 ? -1.999 5.267 -9.075 1.00 83.31 71 LEU A N 1
ATOM 560 C CA . LEU A 1 71 ? -2.113 5.835 -7.724 1.00 83.31 71 LEU A CA 1
ATOM 561 C C . LEU A 1 71 ? -1.900 7.354 -7.668 1.00 83.31 71 LEU A C 1
ATOM 563 O O . LEU A 1 71 ? -2.404 8.001 -6.747 1.00 83.31 71 LEU A O 1
ATOM 567 N N . LEU A 1 72 ? -1.158 7.918 -8.623 1.00 76.12 72 LEU A N 1
ATOM 568 C CA . LEU A 1 72 ? -0.963 9.365 -8.745 1.00 76.12 72 LEU A CA 1
ATOM 569 C C . LEU A 1 72 ? -2.173 10.076 -9.366 1.00 76.12 72 LEU A C 1
ATOM 571 O O . LEU A 1 72 ? -2.298 11.291 -9.219 1.00 76.12 72 LEU A O 1
ATOM 575 N N . SER A 1 73 ? -3.078 9.351 -10.031 1.00 76.62 73 SER A N 1
ATOM 576 C CA . SER A 1 73 ? -4.303 9.947 -10.568 1.00 76.62 73 SER A CA 1
ATOM 577 C C . SER A 1 73 ? -5.281 10.314 -9.442 1.00 76.62 73 SER A C 1
ATOM 579 O O . SER A 1 73 ? -5.472 9.562 -8.481 1.00 76.62 73 SER A O 1
ATOM 581 N N . SER A 1 74 ? -5.924 11.482 -9.551 1.00 66.06 74 SER A N 1
ATOM 582 C CA . SER A 1 74 ? -6.880 11.992 -8.552 1.00 66.06 74 SER A CA 1
ATOM 583 C C . SER A 1 74 ? -8.072 11.063 -8.322 1.00 66.06 74 SER A C 1
ATOM 585 O O . SER A 1 74 ? -8.647 11.036 -7.232 1.00 66.06 74 SER A O 1
ATOM 587 N N . ASP A 1 75 ? -8.430 10.295 -9.343 1.00 73.94 75 ASP A N 1
ATOM 588 C CA . ASP A 1 75 ? -9.646 9.491 -9.372 1.00 73.94 75 ASP A CA 1
ATOM 589 C C . ASP A 1 75 ? -9.460 8.214 -8.546 1.00 73.94 75 ASP A C 1
ATOM 591 O O . ASP A 1 75 ? -10.316 7.853 -7.738 1.00 73.94 75 ASP A O 1
ATOM 595 N N . MET A 1 76 ? -8.272 7.613 -8.626 1.00 75.25 76 MET A N 1
ATOM 596 C CA . MET A 1 76 ? -7.944 6.356 -7.956 1.00 75.25 76 MET A CA 1
ATOM 597 C C . MET A 1 76 ? -7.982 6.463 -6.425 1.00 75.25 76 MET A C 1
ATOM 599 O O . MET A 1 76 ? -8.516 5.588 -5.743 1.00 75.25 76 MET A O 1
ATOM 603 N N . LYS A 1 77 ? -7.464 7.558 -5.851 1.00 71.31 77 LYS A N 1
ATOM 604 C CA . LYS A 1 77 ? -7.508 7.763 -4.390 1.00 71.31 77 LYS A CA 1
ATOM 605 C C . LYS A 1 77 ? -8.927 7.951 -3.869 1.00 71.31 77 LYS A C 1
ATOM 607 O O . LYS A 1 77 ? -9.211 7.576 -2.734 1.00 71.31 77 LYS A O 1
ATOM 612 N N . ASN A 1 78 ? -9.805 8.556 -4.665 1.00 77.44 78 ASN A N 1
ATOM 613 C CA . ASN A 1 78 ? -11.198 8.739 -4.280 1.00 77.44 78 ASN A CA 1
ATOM 614 C C . ASN A 1 78 ? -11.975 7.425 -4.352 1.00 77.44 78 ASN A C 1
ATOM 616 O O . ASN A 1 78 ? -12.754 7.154 -3.444 1.00 77.44 78 ASN A O 1
ATOM 620 N N . GLU A 1 79 ? -11.717 6.589 -5.356 1.00 81.56 79 GLU A N 1
ATOM 621 C CA . GLU A 1 79 ? -12.314 5.252 -5.448 1.00 81.56 79 GLU A CA 1
ATOM 622 C C . GLU A 1 79 ? -11.909 4.366 -4.266 1.00 81.56 79 GLU A C 1
ATOM 624 O O . GLU A 1 79 ? -12.760 3.739 -3.638 1.00 81.56 79 GLU A O 1
ATOM 629 N N . LEU A 1 80 ? -10.633 4.403 -3.873 1.00 83.56 80 LEU A N 1
ATOM 630 C CA . LEU A 1 80 ? -10.141 3.659 -2.714 1.00 83.56 80 LEU A CA 1
ATOM 631 C C . LEU A 1 80 ? -10.796 4.082 -1.390 1.00 83.56 80 LEU A C 1
ATOM 633 O O . LEU A 1 80 ? -10.825 3.289 -0.457 1.00 83.56 80 LEU A O 1
ATOM 637 N N . LYS A 1 81 ? -11.399 5.273 -1.274 1.00 83.44 81 LYS A N 1
ATOM 638 C CA . LYS A 1 81 ? -12.134 5.637 -0.046 1.00 83.44 81 LYS A CA 1
ATOM 639 C C . LYS A 1 81 ? -13.346 4.740 0.213 1.00 83.44 81 LYS A C 1
ATOM 641 O O . LYS A 1 81 ? -13.811 4.686 1.345 1.00 83.44 81 LYS A O 1
ATOM 646 N N . ALA A 1 82 ? -13.847 4.020 -0.791 1.00 82.06 82 ALA A N 1
ATOM 647 C CA . ALA A 1 82 ? -14.970 3.104 -0.619 1.00 82.06 82 ALA A CA 1
ATOM 648 C C . ALA A 1 82 ? -14.666 1.932 0.334 1.00 82.06 82 ALA A C 1
ATOM 650 O O . ALA A 1 82 ? -15.594 1.348 0.886 1.00 82.06 82 ALA A O 1
ATOM 651 N N . VAL A 1 83 ? -13.387 1.604 0.563 1.00 85.25 83 VAL A N 1
ATOM 652 C CA . VAL A 1 83 ? -12.985 0.535 1.498 1.00 85.25 83 VAL A CA 1
ATOM 653 C C . VAL A 1 83 ? -12.850 1.011 2.946 1.00 85.25 83 VAL A C 1
ATOM 655 O O . VAL A 1 83 ? -12.566 0.214 3.835 1.00 85.25 83 VAL A O 1
ATOM 658 N N . LEU A 1 84 ? -13.059 2.306 3.202 1.00 87.56 84 LEU A N 1
ATOM 659 C CA . LEU A 1 84 ? -12.945 2.925 4.522 1.00 87.56 84 LEU A CA 1
ATOM 660 C C . LEU A 1 84 ? -14.203 2.683 5.379 1.00 87.56 84 LEU A C 1
ATOM 662 O O . LEU A 1 84 ? -14.902 3.620 5.775 1.00 87.56 84 LEU A O 1
ATOM 666 N N . THR A 1 85 ? -14.511 1.414 5.650 1.00 86.38 85 THR A N 1
ATOM 667 C CA . THR A 1 85 ? -15.705 0.969 6.394 1.00 86.38 85 THR A CA 1
ATOM 668 C C . THR A 1 85 ? -15.420 0.737 7.884 1.00 86.38 85 THR A C 1
ATOM 670 O O . THR A 1 85 ? -14.271 0.734 8.313 1.00 86.38 85 THR A O 1
ATOM 673 N N . SER A 1 86 ? -16.450 0.508 8.708 1.00 84.44 86 SER A N 1
ATOM 674 C CA . SER A 1 86 ? -16.258 0.157 10.130 1.00 84.44 86 SER A CA 1
ATOM 675 C C . SER A 1 86 ? -15.469 -1.137 10.342 1.00 84.44 86 SER A C 1
ATOM 677 O O . SER A 1 86 ? -14.790 -1.277 11.357 1.00 84.44 86 SER A O 1
ATOM 679 N N . GLU A 1 87 ? -15.543 -2.057 9.382 1.00 86.88 87 GLU A N 1
ATOM 680 C CA . GLU A 1 87 ? -14.907 -3.373 9.458 1.00 86.88 87 GLU A CA 1
ATOM 681 C C . GLU A 1 87 ? -13.412 -3.325 9.123 1.00 86.88 87 GLU A C 1
ATOM 683 O O . GLU A 1 87 ? -12.651 -4.194 9.556 1.00 86.88 87 GLU A O 1
ATOM 688 N N . ALA A 1 88 ? -12.973 -2.303 8.382 1.00 88.56 88 ALA A N 1
ATOM 689 C CA . ALA A 1 88 ? -11.564 -2.068 8.102 1.00 88.56 88 ALA A CA 1
ATOM 690 C C . ALA A 1 88 ? -10.861 -1.436 9.316 1.00 88.56 88 ALA A C 1
ATOM 692 O O . ALA A 1 88 ? -11.370 -0.518 9.959 1.00 88.56 88 ALA A O 1
ATOM 693 N N . VAL A 1 89 ? -9.657 -1.921 9.607 1.00 87.06 89 VAL A N 1
ATOM 694 C CA . VAL A 1 89 ? -8.772 -1.429 10.674 1.00 87.06 89 VAL A CA 1
ATOM 695 C C . VAL A 1 89 ? -7.696 -0.517 10.088 1.00 87.06 89 VAL A C 1
ATOM 697 O O . VAL A 1 89 ? -7.456 0.584 10.587 1.00 87.06 89 VAL A O 1
ATOM 700 N N . LEU A 1 90 ? -7.056 -0.975 9.011 1.00 86.31 90 LEU A N 1
ATOM 701 C CA . LEU A 1 90 ? -5.889 -0.345 8.400 1.00 86.31 90 LEU A CA 1
ATOM 702 C C . LEU A 1 90 ? -5.948 -0.501 6.877 1.00 86.31 90 LEU A C 1
ATOM 704 O O . LEU A 1 90 ? -6.301 -1.570 6.380 1.00 86.31 90 LEU A O 1
ATOM 708 N N . VAL A 1 91 ? -5.554 0.538 6.142 1.00 88.44 91 VAL A N 1
ATOM 709 C CA . VAL A 1 91 ? -5.318 0.474 4.695 1.00 88.44 91 VAL A CA 1
ATOM 710 C C . VAL A 1 91 ? -3.911 0.967 4.376 1.00 88.44 91 VAL A C 1
ATOM 712 O O . VAL A 1 91 ? -3.524 2.053 4.804 1.00 88.44 91 VAL A O 1
ATOM 715 N N . LEU A 1 92 ? -3.154 0.184 3.608 1.00 85.94 92 LEU A N 1
ATOM 716 C CA . LEU A 1 92 ? -1.809 0.524 3.139 1.00 85.94 92 LEU A CA 1
ATOM 717 C C . LEU A 1 92 ? -1.821 0.735 1.629 1.00 85.94 92 LEU A C 1
ATOM 719 O O . LEU A 1 92 ? -2.279 -0.137 0.889 1.00 85.94 92 LEU A O 1
ATOM 723 N N . ILE A 1 93 ? -1.294 1.869 1.166 1.00 87.50 93 ILE A N 1
ATOM 724 C CA . ILE A 1 93 ? -1.251 2.228 -0.255 1.00 87.50 93 ILE A CA 1
ATOM 725 C C . ILE A 1 93 ? 0.184 2.188 -0.771 1.00 87.50 93 ILE A C 1
ATOM 727 O O . ILE A 1 93 ? 1.047 2.896 -0.261 1.00 87.50 93 ILE A O 1
ATOM 731 N N . SER A 1 94 ? 0.431 1.402 -1.817 1.00 86.31 94 SER A N 1
ATOM 732 C CA . SER A 1 94 ? 1.759 1.214 -2.424 1.00 86.31 94 SER A CA 1
ATOM 733 C C . SER A 1 94 ? 1.632 0.737 -3.876 1.00 86.31 94 SER A C 1
ATOM 735 O O . SER A 1 94 ? 0.560 0.247 -4.265 1.00 86.31 94 SER A O 1
ATOM 737 N N . PRO A 1 95 ? 2.664 0.914 -4.719 1.00 84.75 95 PRO A N 1
ATOM 738 C CA . PRO A 1 95 ? 2.668 0.372 -6.067 1.00 84.75 95 PRO A CA 1
ATOM 739 C C . PRO A 1 95 ? 2.984 -1.130 -6.131 1.00 84.75 95 PRO A C 1
ATOM 741 O O . PRO A 1 95 ? 2.573 -1.769 -7.093 1.00 84.75 95 PRO A O 1
ATOM 744 N N . PHE A 1 96 ? 3.661 -1.700 -5.131 1.00 78.38 96 PHE A N 1
ATOM 745 C CA . PHE A 1 96 ? 4.040 -3.117 -5.133 1.00 78.38 96 PHE A CA 1
ATOM 746 C C . PHE A 1 96 ? 2.892 -4.020 -4.723 1.00 78.38 96 PHE A C 1
ATOM 748 O O . PHE A 1 96 ? 2.181 -3.648 -3.796 1.00 78.38 96 PHE A O 1
ATOM 755 N N . PRO A 1 97 ? 2.745 -5.216 -5.317 1.00 64.06 97 PRO A N 1
ATOM 756 C CA . PRO A 1 97 ? 1.756 -6.169 -4.862 1.00 64.06 97 PRO A CA 1
ATOM 757 C C . PRO A 1 97 ? 2.006 -6.555 -3.401 1.00 64.06 97 PRO A C 1
ATOM 759 O O . PRO A 1 97 ? 3.087 -6.985 -3.006 1.00 64.06 97 PRO A O 1
ATOM 762 N N . LEU A 1 98 ? 0.981 -6.371 -2.580 1.00 59.78 98 LEU A N 1
ATOM 763 C CA . LEU A 1 98 ? 0.974 -6.743 -1.182 1.00 59.78 98 LEU A CA 1
ATOM 764 C C . LEU A 1 98 ? 0.538 -8.190 -1.087 1.00 59.78 98 LEU A C 1
ATOM 766 O O . LEU A 1 98 ? -0.641 -8.473 -1.298 1.00 59.78 98 LEU A O 1
ATOM 770 N N . LEU A 1 99 ? 1.502 -9.024 -0.695 1.00 50.22 99 LEU A N 1
ATOM 771 C CA . LEU A 1 99 ? 1.399 -10.432 -0.306 1.00 50.22 99 LEU A CA 1
ATOM 772 C C . LEU A 1 99 ? 1.767 -11.426 -1.413 1.00 50.22 99 LEU A C 1
ATOM 774 O O . LEU A 1 99 ? 1.039 -11.637 -2.377 1.00 50.22 99 LEU A O 1
ATOM 778 N N . LEU A 1 100 ? 2.905 -12.085 -1.195 1.00 44.81 100 LEU A N 1
ATOM 779 C CA . LEU A 1 100 ? 3.155 -13.450 -1.650 1.00 44.81 100 LEU A CA 1
ATOM 780 C C . LEU A 1 100 ? 2.546 -14.417 -0.610 1.00 44.81 100 LEU A C 1
ATOM 782 O O . LEU A 1 100 ? 2.260 -13.989 0.511 1.00 44.81 100 LEU A O 1
ATOM 786 N N . PRO A 1 101 ? 2.382 -15.716 -0.913 1.00 35.25 101 PRO A N 1
ATOM 787 C CA . PRO A 1 101 ? 1.785 -16.720 -0.010 1.00 35.25 101 PRO A CA 1
ATOM 788 C C . PRO A 1 101 ? 2.479 -16.929 1.360 1.00 35.25 101 PRO A C 1
ATOM 790 O O . PRO A 1 101 ? 2.133 -17.858 2.082 1.00 35.25 101 PRO A O 1
ATOM 793 N N . HIS A 1 102 ? 3.456 -16.097 1.733 1.00 38.91 102 HIS A N 1
ATOM 794 C CA . HIS A 1 102 ? 4.227 -16.165 2.980 1.00 38.91 102 HIS A CA 1
ATOM 795 C C . HIS A 1 102 ? 4.145 -14.881 3.832 1.00 38.91 102 HIS A C 1
ATOM 797 O O . HIS A 1 102 ? 4.989 -14.666 4.703 1.00 38.91 102 HIS A O 1
ATOM 803 N N . GLY A 1 103 ? 3.161 -14.011 3.586 1.00 46.81 103 GLY A N 1
ATOM 804 C CA . GLY A 1 103 ? 2.937 -12.793 4.369 1.00 46.81 103 GLY A CA 1
ATOM 805 C C . GLY A 1 103 ? 3.414 -11.501 3.693 1.00 46.81 103 GLY A C 1
ATOM 806 O O . GLY A 1 103 ? 3.697 -11.465 2.493 1.00 46.81 103 GLY A O 1
ATOM 807 N N . LEU A 1 104 ? 3.409 -10.398 4.459 1.00 54.72 104 LEU A N 1
ATOM 808 C CA . LEU A 1 104 ? 3.598 -9.006 3.999 1.00 54.72 104 LEU A CA 1
ATOM 809 C C . LEU A 1 104 ? 5.060 -8.691 3.668 1.00 54.72 104 LEU A C 1
ATOM 811 O O . LEU A 1 104 ? 5.632 -7.794 4.263 1.00 54.72 104 LEU A O 1
ATOM 815 N N . THR A 1 105 ? 5.662 -9.414 2.728 1.00 58.00 105 THR A N 1
ATOM 816 C CA . THR A 1 105 ? 7.101 -9.321 2.433 1.00 58.00 105 THR A CA 1
ATOM 817 C C . THR A 1 105 ? 7.464 -8.122 1.557 1.00 58.00 105 THR A C 1
ATOM 819 O O . THR A 1 105 ? 8.267 -7.281 1.944 1.00 58.00 105 THR A O 1
ATOM 822 N N . LEU A 1 106 ? 6.815 -7.954 0.403 1.00 61.66 106 LEU A N 1
ATOM 823 C CA . LEU A 1 106 ? 7.288 -6.989 -0.603 1.00 61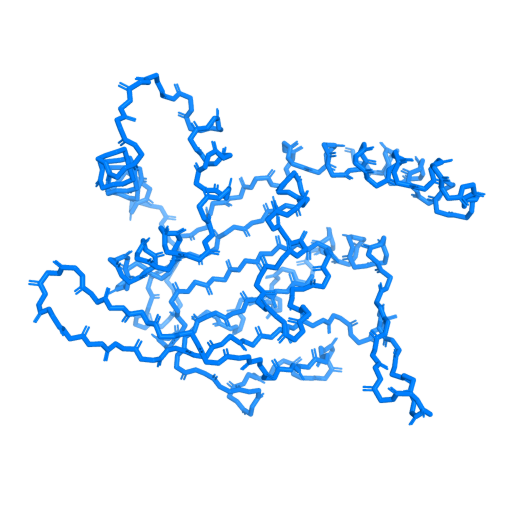.66 106 LEU A CA 1
ATOM 824 C C . LEU A 1 106 ? 7.227 -5.516 -0.159 1.00 61.66 106 LEU A C 1
ATOM 826 O O . LEU A 1 106 ? 8.080 -4.725 -0.548 1.00 61.66 106 LEU A O 1
ATOM 830 N N . ILE A 1 107 ? 6.266 -5.131 0.687 1.00 64.31 107 ILE A N 1
ATOM 831 C CA . ILE A 1 107 ? 6.242 -3.769 1.252 1.00 64.31 107 ILE A CA 1
ATOM 832 C C . ILE A 1 107 ? 7.245 -3.584 2.376 1.00 64.31 107 ILE A C 1
ATOM 834 O O . ILE A 1 107 ? 7.795 -2.495 2.510 1.00 64.31 107 ILE A O 1
ATOM 838 N N . THR A 1 108 ? 7.482 -4.610 3.190 1.00 61.72 108 THR A N 1
ATOM 839 C CA . THR A 1 108 ? 8.512 -4.509 4.225 1.00 61.72 108 THR A CA 1
ATOM 840 C C . THR A 1 108 ? 9.911 -4.468 3.621 1.00 61.72 108 THR A C 1
ATOM 842 O O . THR A 1 108 ? 10.801 -3.906 4.250 1.00 61.72 108 THR A O 1
ATOM 845 N N . ASP A 1 109 ? 10.084 -5.006 2.411 1.00 64.94 109 ASP A N 1
ATOM 846 C CA . ASP A 1 109 ? 11.352 -5.017 1.677 1.00 64.94 109 ASP A CA 1
ATOM 847 C C . ASP A 1 109 ? 11.600 -3.725 0.878 1.00 64.94 109 ASP A C 1
ATOM 849 O O . ASP A 1 109 ? 12.753 -3.337 0.698 1.00 64.94 109 ASP A O 1
ATOM 853 N N . ALA A 1 110 ? 10.537 -3.042 0.433 1.00 71.69 110 ALA A N 1
ATOM 854 C CA . ALA A 1 110 ? 10.593 -1.747 -0.260 1.00 71.69 110 ALA A CA 1
ATOM 855 C C . ALA A 1 110 ? 9.761 -0.666 0.461 1.00 71.69 110 ALA A C 1
ATOM 857 O O . ALA A 1 110 ? 8.804 -0.114 -0.106 1.00 71.69 110 ALA A O 1
ATOM 858 N N . PRO A 1 111 ? 10.065 -0.371 1.733 1.00 70.25 111 PRO A N 1
ATOM 859 C CA . PRO A 1 111 ? 9.209 0.462 2.565 1.00 70.25 111 PRO A CA 1
ATOM 860 C C . PRO A 1 111 ? 9.156 1.926 2.062 1.00 70.25 111 PRO A C 1
ATOM 862 O O . PRO A 1 111 ? 8.124 2.587 2.172 1.00 70.25 111 PRO A O 1
A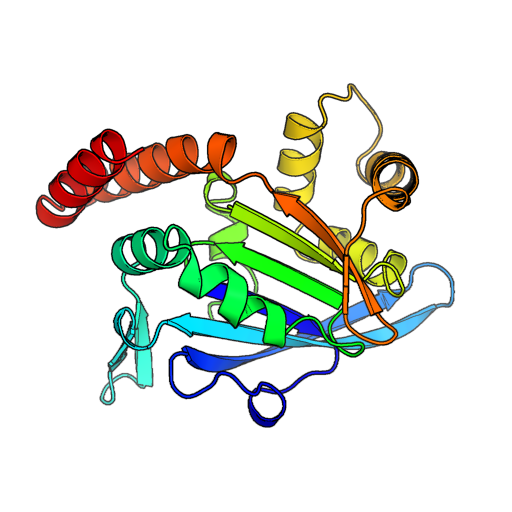TOM 865 N N . GLU A 1 112 ? 10.188 2.405 1.353 1.00 72.38 112 GLU A N 1
ATOM 866 C CA . GLU A 1 112 ? 10.204 3.684 0.621 1.00 72.38 112 GLU A CA 1
ATOM 867 C C . GLU A 1 112 ? 9.091 3.835 -0.424 1.00 72.38 112 GLU A C 1
ATOM 869 O O . GLU A 1 112 ? 8.806 4.950 -0.847 1.00 72.38 112 GLU A O 1
ATOM 874 N N . CYS A 1 113 ? 8.439 2.744 -0.830 1.00 79.81 113 CYS A N 1
ATOM 875 C CA . CYS A 1 113 ? 7.306 2.759 -1.747 1.00 79.81 113 CYS A CA 1
ATOM 876 C C . CYS A 1 113 ? 5.937 2.769 -1.055 1.00 79.81 113 CYS A C 1
ATOM 878 O O . CYS A 1 113 ? 4.908 2.756 -1.734 1.00 79.81 113 CYS A O 1
ATOM 880 N N . LEU A 1 114 ? 5.878 2.847 0.276 1.00 80.94 114 LEU A N 1
ATOM 881 C CA . LEU A 1 114 ? 4.627 3.080 0.990 1.00 80.94 114 LEU A CA 1
ATOM 882 C C . LEU A 1 114 ? 4.199 4.547 0.850 1.00 80.94 114 LEU A C 1
ATOM 884 O O . LEU A 1 114 ? 4.881 5.462 1.303 1.00 80.94 114 LEU A O 1
ATOM 888 N N . LEU A 1 115 ? 3.057 4.786 0.214 1.00 81.62 115 LEU A N 1
ATOM 889 C CA . LEU A 1 115 ? 2.627 6.123 -0.192 1.00 81.62 115 LEU A CA 1
ATOM 890 C C . LEU A 1 115 ? 1.658 6.766 0.798 1.00 81.62 115 LEU A C 1
ATOM 892 O O . LEU A 1 115 ? 1.810 7.942 1.122 1.00 81.62 115 LEU A O 1
ATOM 896 N N . ASP A 1 116 ? 0.667 6.010 1.267 1.00 81.31 116 ASP A N 1
ATOM 897 C CA . ASP A 1 116 ? -0.315 6.464 2.250 1.00 81.31 116 ASP A CA 1
ATOM 898 C C . ASP A 1 116 ? -0.642 5.324 3.229 1.00 81.31 116 ASP A C 1
ATOM 900 O O . ASP A 1 116 ? -0.685 4.150 2.847 1.00 81.31 116 ASP A O 1
ATOM 904 N N . ILE A 1 117 ? -0.926 5.688 4.481 1.00 81.44 117 ILE A N 1
ATOM 905 C CA . ILE A 1 117 ? -1.467 4.786 5.504 1.00 81.44 117 ILE A CA 1
ATOM 906 C C . ILE A 1 117 ? -2.773 5.376 6.017 1.00 81.44 117 ILE A C 1
ATOM 908 O O . ILE A 1 117 ? -2.789 6.506 6.514 1.00 81.44 117 ILE A O 1
ATOM 912 N N . TRP A 1 118 ? -3.867 4.625 5.923 1.00 86.38 118 TRP A N 1
ATOM 913 C CA . TRP A 1 118 ? -5.156 5.028 6.479 1.00 86.38 118 TRP A CA 1
ATOM 914 C C . TRP A 1 118 ? -5.500 4.175 7.689 1.00 86.38 118 TRP A C 1
ATOM 916 O O . TRP A 1 118 ? -5.558 2.954 7.593 1.00 86.38 118 TRP A O 1
ATOM 926 N N . VAL A 1 119 ? -5.741 4.823 8.825 1.00 83.19 119 VAL A N 1
ATOM 927 C CA . VAL A 1 119 ? -6.022 4.158 10.102 1.00 83.19 119 VAL A CA 1
ATOM 928 C C . VAL A 1 119 ? -7.445 4.468 10.536 1.00 83.19 119 VAL A C 1
ATOM 930 O O . VAL A 1 119 ? -7.830 5.643 10.606 1.00 83.19 119 VAL A O 1
ATOM 933 N N . ASN A 1 120 ? -8.209 3.426 10.864 1.00 83.56 120 ASN A N 1
ATOM 934 C CA . ASN A 1 120 ? -9.512 3.584 11.487 1.00 83.56 120 ASN A CA 1
ATOM 935 C C . ASN A 1 120 ? -9.326 3.969 12.958 1.00 83.56 120 ASN A C 1
ATOM 937 O O . ASN A 1 120 ? -8.821 3.201 13.777 1.00 83.56 120 ASN A O 1
ATOM 941 N N . THR A 1 121 ? -9.745 5.180 13.308 1.00 73.69 121 THR A N 1
ATOM 942 C CA . THR A 1 121 ? -9.512 5.745 14.642 1.00 73.69 121 THR A CA 1
ATOM 943 C C . THR A 1 121 ? -10.279 5.034 15.749 1.00 73.69 121 THR A C 1
ATOM 945 O O . THR A 1 121 ? -9.795 5.000 16.879 1.00 73.69 121 THR A O 1
ATOM 948 N N . SER A 1 122 ? -11.429 4.418 15.450 1.00 75.38 122 SER A N 1
ATOM 949 C CA . SER A 1 122 ? -12.161 3.619 16.442 1.00 75.38 122 SER A CA 1
ATOM 950 C C . SER A 1 122 ? -11.471 2.289 16.748 1.00 75.38 122 SER A C 1
ATOM 952 O O . SER A 1 122 ? -11.838 1.626 17.712 1.00 75.38 122 SER A O 1
ATOM 954 N N . ARG A 1 123 ? -10.471 1.911 15.942 1.00 78.50 123 ARG A N 1
ATOM 955 C CA . ARG A 1 123 ? -9.734 0.642 16.001 1.00 78.50 123 ARG A CA 1
ATOM 956 C C . ARG A 1 123 ? -8.219 0.860 16.138 1.00 78.50 123 ARG A C 1
ATOM 958 O O . ARG A 1 123 ? -7.413 0.021 15.749 1.00 78.50 123 ARG A O 1
ATOM 965 N N . ALA A 1 124 ? -7.809 2.002 16.699 1.00 72.50 124 ALA A N 1
ATOM 966 C CA . ALA A 1 124 ? -6.407 2.429 16.728 1.00 72.50 124 ALA A CA 1
ATOM 967 C C . ALA A 1 124 ? -5.464 1.446 17.453 1.00 72.50 124 ALA A C 1
ATOM 969 O O . ALA A 1 124 ? -4.362 1.210 16.968 1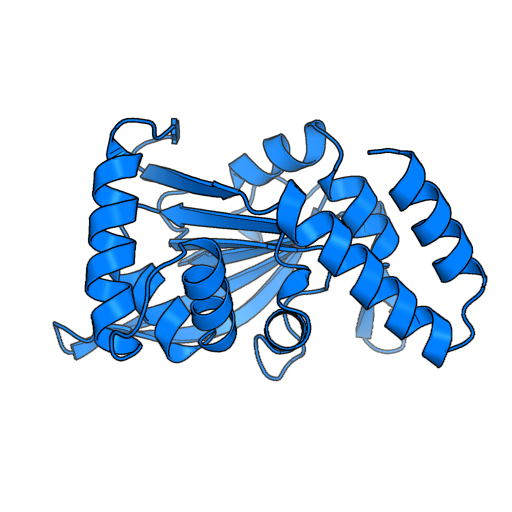.00 72.50 124 ALA A O 1
ATOM 970 N N . LYS A 1 125 ? -5.900 0.836 18.567 1.00 71.81 125 LYS A N 1
ATOM 971 C CA . LYS A 1 125 ? -5.100 -0.156 19.319 1.00 71.81 125 LYS A CA 1
ATOM 972 C C . LYS A 1 125 ? -4.825 -1.432 18.519 1.00 71.81 125 LYS A C 1
ATOM 974 O O . LYS A 1 125 ? -3.749 -2.023 18.598 1.00 71.81 125 LYS A O 1
ATOM 979 N N . GLU A 1 126 ? -5.804 -1.859 17.733 1.00 78.12 126 GLU A N 1
ATOM 980 C CA . GLU A 1 126 ? -5.678 -3.031 16.873 1.00 78.12 126 GLU A CA 1
ATOM 981 C C . GLU A 1 126 ? -4.762 -2.722 15.685 1.00 78.12 126 GLU A C 1
ATOM 983 O O . GLU A 1 126 ? -3.888 -3.522 15.358 1.00 78.12 126 GLU A O 1
ATOM 988 N N . ALA A 1 127 ? -4.915 -1.538 15.078 1.00 78.44 127 ALA A N 1
ATOM 989 C CA . ALA A 1 127 ? -4.039 -1.061 14.010 1.00 78.44 127 ALA A CA 1
ATOM 990 C C . ALA A 1 127 ? -2.577 -0.997 14.473 1.00 78.44 127 ALA A C 1
ATOM 992 O O . ALA A 1 127 ? -1.679 -1.444 13.763 1.00 78.44 127 ALA A O 1
ATOM 993 N N . GLU A 1 128 ? -2.343 -0.498 15.685 1.00 73.12 128 GLU A N 1
ATOM 994 C CA . GLU A 1 128 ? -1.036 -0.513 16.335 1.00 73.12 128 GLU A CA 1
ATOM 995 C C . GLU A 1 128 ? -0.507 -1.937 16.542 1.00 73.12 128 GLU A C 1
ATOM 997 O O . GLU A 1 128 ? 0.634 -2.224 16.188 1.00 73.12 128 GLU A O 1
ATOM 1002 N N . SER A 1 129 ? -1.336 -2.857 17.038 1.00 73.56 129 SER A N 1
ATOM 1003 C CA . SER A 1 129 ? -0.941 -4.259 17.226 1.00 73.56 129 SER A CA 1
ATOM 1004 C C . SER A 1 129 ? -0.562 -4.935 15.900 1.00 73.56 129 SER A C 1
ATOM 1006 O O . SER A 1 129 ? 0.433 -5.657 15.837 1.00 73.56 129 SER A O 1
ATOM 1008 N N . ILE A 1 130 ? -1.305 -4.663 14.820 1.00 75.81 130 ILE A N 1
ATOM 1009 C CA . ILE A 1 130 ? -0.995 -5.137 13.461 1.00 75.81 130 ILE A CA 1
ATOM 1010 C C . ILE A 1 130 ? 0.355 -4.594 12.995 1.00 75.81 130 ILE A C 1
ATOM 1012 O O . ILE A 1 130 ? 1.208 -5.361 12.539 1.00 75.81 130 ILE A O 1
ATOM 1016 N N . LEU A 1 131 ? 0.555 -3.279 13.118 1.00 73.75 131 LEU A N 1
ATOM 1017 C CA . LEU A 1 131 ? 1.786 -2.623 12.695 1.00 73.75 131 LEU A CA 1
ATOM 1018 C C . LEU A 1 131 ? 2.996 -3.160 13.483 1.00 73.75 131 LEU A C 1
ATOM 1020 O O . LEU A 1 131 ? 4.023 -3.472 12.886 1.00 73.75 131 LEU A O 1
ATOM 1024 N N . ASN A 1 132 ? 2.839 -3.374 14.793 1.00 66.88 132 ASN A N 1
ATOM 1025 C CA . ASN A 1 132 ? 3.872 -3.914 15.678 1.00 66.88 132 ASN A CA 1
ATOM 1026 C C . ASN A 1 132 ? 4.254 -5.368 15.375 1.00 66.88 132 ASN A C 1
ATOM 1028 O O . ASN A 1 132 ? 5.437 -5.704 15.356 1.00 66.88 132 ASN A O 1
ATOM 1032 N N . LEU A 1 133 ? 3.274 -6.242 15.139 1.00 65.69 133 LEU A N 1
ATOM 1033 C CA . LEU A 1 133 ? 3.517 -7.683 15.008 1.00 65.69 133 LEU A CA 1
ATOM 1034 C C . LEU A 1 133 ? 3.928 -8.115 13.601 1.00 65.69 133 LEU A C 1
ATOM 1036 O O . LEU A 1 133 ? 4.636 -9.111 13.450 1.00 65.69 133 LEU A O 1
ATOM 1040 N N . LYS A 1 134 ? 3.426 -7.432 12.570 1.00 64.12 134 LYS A N 1
ATOM 1041 C CA . LYS A 1 134 ? 3.513 -7.909 11.181 1.00 64.12 134 LYS A CA 1
ATOM 1042 C C . LYS A 1 134 ? 4.233 -6.950 10.247 1.00 64.12 134 LYS A C 1
ATOM 1044 O O . LYS A 1 134 ? 4.586 -7.353 9.146 1.00 64.12 134 LYS A O 1
ATOM 1049 N N . LEU A 1 135 ? 4.441 -5.703 10.665 1.00 67.38 135 LEU A N 1
ATOM 1050 C CA . LEU A 1 135 ? 4.939 -4.629 9.809 1.00 67.38 135 LEU A CA 1
ATOM 1051 C C . LEU A 1 135 ? 5.961 -3.748 10.543 1.00 67.38 135 LEU A C 1
ATOM 1053 O O . LEU A 1 135 ? 5.999 -2.534 10.349 1.00 67.38 135 LEU A O 1
ATOM 1057 N N . SER A 1 136 ? 6.812 -4.353 11.375 1.00 60.97 136 SER A N 1
ATOM 1058 C CA . SER A 1 136 ? 7.775 -3.632 12.217 1.00 60.97 136 SER A CA 1
ATOM 1059 C C . SER A 1 136 ? 8.727 -2.727 11.424 1.00 60.97 136 SER A C 1
ATOM 1061 O O . SER A 1 136 ? 9.009 -1.605 11.845 1.00 60.97 136 SER A O 1
ATOM 1063 N N . THR A 1 137 ? 9.140 -3.142 10.223 1.00 58.53 137 THR A N 1
ATOM 1064 C CA . THR A 1 137 ? 9.944 -2.314 9.307 1.00 58.53 137 THR A CA 1
ATOM 1065 C C . THR A 1 137 ? 9.231 -1.019 8.898 1.00 58.53 137 THR A C 1
ATOM 1067 O O . THR A 1 137 ? 9.877 0.017 8.741 1.00 58.53 137 THR A O 1
ATOM 1070 N N . LEU A 1 138 ? 7.897 -1.030 8.785 1.00 62.38 138 LEU A N 1
ATOM 1071 C CA . LEU A 1 138 ? 7.123 0.183 8.503 1.00 62.38 138 LEU A CA 1
ATOM 1072 C C . LEU A 1 138 ? 7.107 1.145 9.698 1.00 62.38 138 LEU A C 1
ATOM 1074 O O . LEU A 1 138 ? 7.066 2.359 9.500 1.00 62.38 138 LEU A O 1
ATOM 1078 N N . LEU A 1 139 ? 7.192 0.635 10.931 1.00 59.22 139 LEU A N 1
ATOM 1079 C CA . LEU A 1 139 ? 7.283 1.473 12.134 1.00 59.22 139 LEU A CA 1
ATOM 1080 C C . LEU A 1 139 ? 8.570 2.299 12.140 1.00 59.22 139 LEU A C 1
ATOM 1082 O O . LEU A 1 139 ? 8.540 3.481 12.477 1.00 59.22 139 LEU A O 1
ATOM 1086 N N . LEU A 1 140 ? 9.691 1.675 11.760 1.00 58.16 140 LEU A N 1
ATOM 1087 C CA . LEU A 1 140 ? 11.001 2.323 11.693 1.00 58.16 140 LEU A CA 1
ATOM 1088 C C . LEU A 1 140 ? 10.978 3.516 10.734 1.00 58.16 140 LEU A C 1
ATOM 1090 O O . LEU A 1 140 ? 11.453 4.595 11.080 1.00 58.16 140 LEU A O 1
ATOM 1094 N N . GLN A 1 141 ? 10.350 3.358 9.569 1.00 57.16 141 GLN A N 1
ATOM 1095 C CA . GLN A 1 141 ? 10.191 4.461 8.626 1.00 57.16 141 GLN A CA 1
ATOM 1096 C C . GLN A 1 141 ? 9.240 5.551 9.113 1.00 57.16 141 GLN A C 1
ATOM 1098 O O . GLN A 1 141 ? 9.520 6.737 8.938 1.00 57.16 141 GLN A O 1
ATOM 1103 N N . LEU A 1 142 ? 8.117 5.175 9.732 1.00 57.06 142 LEU A N 1
ATOM 1104 C CA . LEU A 1 142 ? 7.195 6.151 10.310 1.00 57.06 142 LEU A CA 1
ATOM 1105 C C . LEU A 1 142 ? 7.881 6.984 11.394 1.00 57.06 142 LEU A C 1
ATOM 1107 O O . LEU A 1 142 ? 7.688 8.196 11.429 1.00 57.06 142 LEU A O 1
ATOM 1111 N N . ARG A 1 143 ? 8.724 6.365 12.228 1.00 55.91 143 ARG A N 1
ATOM 1112 C CA . ARG A 1 143 ? 9.544 7.060 13.229 1.00 55.91 143 ARG A CA 1
ATOM 1113 C C . ARG A 1 143 ? 10.470 8.091 12.592 1.00 55.91 143 ARG A C 1
ATOM 1115 O O . ARG A 1 143 ? 10.502 9.237 13.037 1.00 55.91 143 ARG A O 1
ATOM 1122 N N . ASP A 1 144 ? 11.198 7.699 11.552 1.00 52.38 144 ASP A N 1
ATOM 1123 C CA . ASP A 1 144 ? 12.177 8.572 10.904 1.00 52.38 144 ASP A CA 1
ATOM 1124 C C . ASP A 1 144 ? 11.493 9.777 10.224 1.00 52.38 144 ASP A C 1
ATOM 1126 O O . ASP A 1 144 ? 12.001 10.897 10.284 1.00 52.38 144 ASP A O 1
ATOM 1130 N N . VAL A 1 145 ? 10.287 9.590 9.673 1.00 49.97 145 VAL A N 1
ATOM 1131 C CA . VAL A 1 145 ? 9.476 10.678 9.092 1.00 49.97 145 VAL A CA 1
ATOM 1132 C C . VAL A 1 145 ? 8.822 11.568 10.152 1.00 49.97 145 VAL A C 1
ATOM 1134 O O . VAL A 1 145 ? 8.621 12.762 9.919 1.00 49.97 145 VAL A O 1
ATOM 1137 N N . LEU A 1 146 ? 8.498 11.021 11.324 1.00 51.16 146 LEU A N 1
ATOM 1138 C CA . LEU A 1 146 ? 7.944 11.780 12.447 1.00 51.16 146 LEU A CA 1
ATOM 1139 C C . LEU A 1 146 ? 9.023 12.513 13.268 1.00 51.16 146 LEU A C 1
ATOM 1141 O O . LEU A 1 146 ? 8.676 13.366 14.082 1.00 51.16 146 LEU A O 1
ATOM 1145 N N . GLY A 1 147 ? 10.311 12.270 12.997 1.00 45.97 147 GLY A N 1
ATOM 1146 C CA . GLY A 1 147 ? 11.423 13.122 13.429 1.00 45.97 147 GLY A CA 1
ATOM 1147 C C . GLY A 1 147 ? 11.752 13.072 14.922 1.00 45.97 147 GLY A C 1
ATOM 1148 O O . GLY A 1 147 ? 12.265 14.053 15.460 1.00 45.97 147 GLY A O 1
ATOM 1149 N N . GLU A 1 148 ? 11.466 11.965 15.610 1.00 45.56 148 GLU A N 1
ATOM 1150 C CA . GLU A 1 148 ? 11.657 11.868 17.061 1.00 45.56 148 GLU A CA 1
ATOM 1151 C C . GLU A 1 148 ? 12.795 10.916 17.462 1.00 45.56 148 GLU A C 1
ATOM 1153 O O . GLU A 1 148 ? 12.885 9.763 17.036 1.00 45.56 148 GLU A O 1
ATOM 1158 N N . SER A 1 149 ? 13.674 11.428 18.326 1.00 39.84 149 SER A N 1
ATOM 1159 C CA . SER A 1 149 ? 14.881 10.756 18.800 1.00 39.84 149 SER A CA 1
ATOM 1160 C C . SER A 1 149 ? 14.606 9.843 20.002 1.00 39.84 149 SER A C 1
ATOM 1162 O O . SER A 1 149 ? 14.146 10.301 21.043 1.00 39.84 149 SER A O 1
ATOM 1164 N N . PHE A 1 150 ? 15.019 8.579 19.875 1.00 41.75 150 PHE A N 1
ATOM 1165 C CA . PHE A 1 150 ? 15.374 7.646 20.956 1.00 41.75 150 PHE A CA 1
ATOM 1166 C C . PHE A 1 150 ? 14.294 7.358 22.024 1.00 41.75 150 PHE A C 1
ATOM 1168 O O . PHE A 1 150 ? 14.396 7.760 23.182 1.00 41.75 150 PHE A O 1
ATOM 1175 N N . VAL A 1 151 ? 13.300 6.549 21.650 1.00 40.56 151 VAL A N 1
ATOM 1176 C CA . VAL A 1 151 ? 12.406 5.821 22.569 1.00 40.56 151 VAL A CA 1
ATOM 1177 C C . VAL A 1 151 ? 12.384 4.348 22.117 1.00 40.56 151 VAL A C 1
ATOM 1179 O O . VAL A 1 151 ? 12.414 4.111 20.907 1.00 40.56 151 VAL A O 1
ATOM 1182 N N . PRO A 1 152 ? 12.378 3.344 23.020 1.00 43.53 152 PRO A N 1
ATOM 1183 C CA . PRO A 1 152 ? 12.248 1.935 22.630 1.00 43.53 152 PRO A CA 1
ATOM 1184 C C . PRO A 1 152 ? 11.011 1.729 21.739 1.00 43.53 152 PRO A C 1
ATOM 1186 O O . PRO A 1 152 ? 9.955 2.263 22.070 1.00 43.53 152 PRO A O 1
ATOM 1189 N N . GLU A 1 153 ? 11.127 0.976 20.636 1.00 46.25 153 GLU A N 1
ATOM 1190 C CA . GLU A 1 153 ? 10.111 0.870 19.560 1.00 46.25 153 GLU A CA 1
ATOM 1191 C C . GLU A 1 153 ? 8.672 0.668 20.057 1.00 46.25 153 GLU A C 1
ATOM 1193 O O . GLU A 1 153 ? 7.753 1.313 19.559 1.00 46.25 153 GLU A O 1
ATOM 1198 N N . SER A 1 154 ? 8.488 -0.160 21.087 1.00 42.88 154 SER A N 1
ATOM 1199 C CA . SER A 1 154 ? 7.181 -0.437 21.698 1.00 42.88 154 SER A CA 1
ATOM 1200 C C . SER A 1 154 ? 6.562 0.765 22.423 1.00 42.88 154 SER A C 1
ATOM 1202 O O . SER A 1 154 ? 5.360 0.973 22.341 1.00 42.88 154 SER A O 1
ATOM 1204 N N . ILE A 1 155 ? 7.372 1.581 23.104 1.00 41.31 155 ILE A N 1
ATOM 1205 C CA . ILE A 1 155 ? 6.924 2.761 23.866 1.00 41.31 155 ILE A CA 1
ATOM 1206 C C . ILE A 1 155 ? 6.771 3.977 22.937 1.00 41.31 155 ILE A C 1
ATOM 1208 O O . ILE A 1 155 ? 5.959 4.866 23.189 1.00 41.31 155 ILE A O 1
ATOM 1212 N N . TYR A 1 156 ? 7.544 4.014 21.848 1.00 43.38 156 TYR A N 1
ATOM 1213 C CA . TYR A 1 156 ? 7.471 5.057 20.830 1.00 43.38 156 TYR A CA 1
ATOM 1214 C C . TYR A 1 156 ? 6.131 5.039 20.094 1.00 43.38 156 TYR A C 1
ATOM 1216 O O . TYR A 1 156 ? 5.513 6.083 19.924 1.00 43.38 156 TYR A O 1
ATOM 1224 N N . PHE A 1 157 ? 5.653 3.863 19.686 1.00 44.78 157 PHE A N 1
ATOM 1225 C CA . PHE A 1 157 ? 4.386 3.756 18.965 1.00 44.78 157 PHE A CA 1
ATOM 1226 C C . PHE A 1 157 ? 3.197 4.126 19.864 1.00 44.78 157 PHE A C 1
ATOM 1228 O O . PHE A 1 157 ? 2.412 5.006 19.507 1.00 44.78 157 PHE A O 1
ATOM 1235 N N . ASP A 1 158 ? 3.179 3.613 21.095 1.00 43.53 158 ASP A N 1
ATOM 1236 C CA . ASP A 1 158 ? 2.147 3.924 22.087 1.00 43.53 158 ASP A CA 1
ATOM 1237 C C . ASP A 1 158 ? 2.045 5.433 22.357 1.00 43.53 158 ASP A C 1
ATOM 1239 O O . ASP A 1 158 ? 0.952 5.958 22.549 1.00 43.53 158 ASP A O 1
ATOM 1243 N N . ILE A 1 159 ? 3.161 6.174 22.361 1.00 40.72 159 ILE A N 1
ATOM 1244 C CA . ILE A 1 159 ? 3.181 7.618 22.647 1.00 40.72 159 ILE A CA 1
ATOM 1245 C C . ILE A 1 159 ? 3.012 8.451 21.374 1.00 40.72 159 ILE A C 1
ATOM 1247 O O . ILE A 1 159 ? 2.225 9.391 21.381 1.00 40.72 159 ILE A O 1
ATOM 1251 N N . THR A 1 160 ? 3.700 8.141 20.279 1.00 43.91 160 THR A N 1
ATOM 1252 C CA . THR A 1 160 ? 3.730 8.978 19.070 1.00 43.91 160 THR A CA 1
ATOM 1253 C C . THR A 1 160 ? 2.554 8.687 18.144 1.00 43.91 160 THR A C 1
ATOM 1255 O O . THR A 1 160 ? 1.995 9.632 17.582 1.00 43.91 160 THR A O 1
ATOM 1258 N N . LEU A 1 161 ? 2.076 7.436 18.048 1.00 46.78 161 LEU A N 1
ATOM 1259 C CA . LEU A 1 161 ? 0.781 7.178 17.424 1.00 46.78 161 LEU A CA 1
ATOM 1260 C C . LEU A 1 161 ? -0.314 7.764 18.304 1.00 46.78 161 LEU A C 1
ATOM 1262 O O . LEU A 1 161 ? -1.075 8.574 17.806 1.00 46.78 161 LEU A O 1
ATOM 1266 N N . SER A 1 162 ? -0.382 7.489 19.610 1.00 44.28 162 SER A N 1
ATOM 1267 C CA . SER A 1 162 ? -1.480 8.047 20.413 1.00 44.28 162 SER A CA 1
ATOM 1268 C C . SER A 1 162 ? -1.471 9.578 20.473 1.00 44.28 162 SER A C 1
ATOM 1270 O O . SER A 1 162 ? -2.543 10.171 20.406 1.00 44.28 162 SER A O 1
ATOM 1272 N N . LYS A 1 163 ? -0.311 10.245 20.530 1.00 42.91 163 LYS A N 1
ATOM 1273 C CA . LYS A 1 163 ? -0.190 11.713 20.579 1.00 42.91 163 LYS A CA 1
ATOM 1274 C C . LYS A 1 163 ? -0.305 12.357 19.194 1.00 42.91 163 LYS A C 1
ATOM 1276 O O . LYS A 1 163 ? -1.046 13.323 19.053 1.00 42.91 163 LYS A O 1
ATOM 1281 N N . GLY A 1 164 ? 0.315 11.787 18.159 1.00 44.12 164 GLY A N 1
ATOM 1282 C CA . GLY A 1 164 ? 0.211 12.248 16.768 1.00 44.12 164 GLY A CA 1
ATOM 1283 C C . GLY A 1 164 ? -1.160 11.976 16.139 1.00 44.12 164 GLY A C 1
ATOM 1284 O O . GLY A 1 164 ? -1.684 12.817 15.406 1.00 44.12 164 GLY A O 1
ATOM 1285 N N . ILE A 1 165 ? -1.798 10.855 16.490 1.00 46.16 165 ILE A N 1
ATOM 1286 C CA . ILE A 1 165 ? -3.212 10.584 16.207 1.00 46.16 165 ILE A CA 1
ATOM 1287 C C . ILE A 1 165 ? -4.063 11.579 17.013 1.00 46.16 165 ILE A C 1
ATOM 1289 O O . ILE A 1 165 ? -4.872 12.254 16.385 1.00 46.16 165 ILE A O 1
ATOM 1293 N N . ARG A 1 166 ? -3.860 11.779 18.338 1.00 45.62 166 ARG A N 1
ATOM 1294 C CA . ARG A 1 166 ? -4.584 12.787 19.182 1.00 45.62 166 ARG A CA 1
ATOM 1295 C C . ARG A 1 166 ? -4.495 14.222 18.677 1.00 45.62 166 ARG A C 1
ATOM 1297 O O . ARG A 1 166 ? -5.489 14.937 18.747 1.00 45.62 166 ARG A O 1
ATOM 1304 N N . GLU A 1 167 ? -3.364 14.651 18.137 1.00 44.28 167 GLU A N 1
ATOM 1305 C CA . GLU A 1 167 ? -3.219 15.999 17.580 1.00 44.28 167 GLU A CA 1
ATOM 1306 C C . GLU A 1 167 ? -3.882 16.122 16.193 1.00 44.28 167 GLU A C 1
ATOM 1308 O O . GLU A 1 167 ? -4.539 17.129 15.902 1.00 44.28 167 GLU A O 1
ATOM 1313 N N . ARG A 1 168 ? -3.813 15.074 15.355 1.00 45.03 168 ARG A N 1
ATOM 1314 C CA . ARG A 1 168 ? -4.487 15.021 14.039 1.00 45.03 168 ARG A CA 1
ATOM 1315 C C . ARG A 1 168 ? -5.987 14.691 14.109 1.00 45.03 168 ARG A C 1
ATOM 1317 O O . ARG A 1 168 ? -6.698 15.000 13.153 1.00 45.03 168 ARG A O 1
ATOM 1324 N N . PHE A 1 169 ? -6.4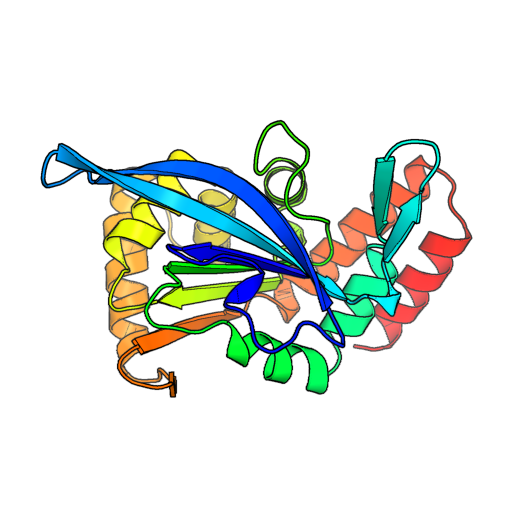91 14.178 15.239 1.00 44.66 169 PHE A N 1
ATOM 1325 C CA . PHE A 1 169 ? -7.920 13.962 15.547 1.00 44.66 169 PHE A CA 1
ATOM 1326 C C . PHE A 1 169 ? -8.764 15.241 15.377 1.00 44.66 169 PHE A C 1
ATOM 1328 O O . PHE A 1 169 ? -9.969 15.160 15.167 1.00 44.66 169 PHE A O 1
ATOM 1335 N N . SER A 1 170 ? -8.140 16.424 15.396 1.00 39.91 170 SER A N 1
ATOM 1336 C CA . SER A 1 170 ? -8.808 17.707 15.146 1.00 39.91 170 SER A CA 1
ATOM 1337 C C . SER A 1 170 ? -9.136 17.993 13.667 1.00 39.91 170 SER A C 1
ATOM 1339 O O . SER A 1 170 ? -9.823 18.975 13.389 1.00 39.91 170 SER A O 1
ATOM 1341 N N . ARG A 1 171 ? -8.661 17.175 12.707 1.00 41.84 171 ARG A N 1
ATOM 1342 C CA . ARG A 1 171 ? -8.791 17.432 11.252 1.00 41.84 171 ARG A CA 1
ATOM 1343 C C . ARG A 1 171 ? -9.295 16.245 10.409 1.00 41.84 171 ARG A C 1
ATOM 1345 O O . ARG A 1 171 ? -9.231 16.318 9.184 1.00 41.84 171 ARG A O 1
ATOM 1352 N N . GLY A 1 172 ? -9.742 15.151 11.031 1.00 46.19 172 GLY A N 1
ATOM 1353 C CA . GLY A 1 172 ? -10.169 13.928 10.332 1.00 46.19 172 GLY A CA 1
ATOM 1354 C C . GLY A 1 172 ? -11.399 14.119 9.432 1.00 46.19 172 GLY A C 1
ATOM 1355 O O . GLY A 1 172 ? -12.224 14.999 9.669 1.00 46.19 172 GLY A O 1
ATOM 1356 N N . PHE A 1 173 ? -11.528 13.280 8.400 1.00 50.47 173 PHE A N 1
ATOM 1357 C CA . PHE A 1 173 ? -12.743 13.197 7.582 1.00 50.47 173 PHE A CA 1
ATOM 1358 C C . PHE A 1 173 ? -13.592 12.020 8.081 1.00 50.47 173 PHE A C 1
ATOM 1360 O O . PHE A 1 173 ? -13.065 10.943 8.360 1.00 50.47 173 PHE A O 1
ATOM 1367 N N . VAL A 1 174 ? -14.899 12.235 8.219 1.00 47.94 174 VAL A N 1
ATOM 1368 C CA . VAL A 1 174 ? -15.846 11.238 8.737 1.00 47.94 174 VAL A CA 1
ATOM 1369 C C . VAL A 1 174 ? -16.542 10.564 7.558 1.00 47.94 174 VAL A C 1
ATOM 1371 O O . VAL A 1 174 ? -17.164 11.243 6.741 1.00 47.94 174 VAL A O 1
ATOM 1374 N N . THR A 1 175 ? -16.460 9.237 7.464 1.00 44.72 175 THR A N 1
ATOM 1375 C CA . THR A 1 175 ? -17.231 8.434 6.502 1.00 44.72 175 THR A CA 1
ATOM 1376 C C . THR A 1 175 ? -18.036 7.392 7.277 1.00 44.72 175 THR A C 1
ATOM 1378 O O . THR A 1 175 ? -17.508 6.372 7.713 1.00 44.72 175 THR A O 1
ATOM 1381 N N . GLY A 1 176 ? -19.328 7.663 7.492 1.00 51.56 176 GLY A N 1
ATOM 1382 C CA . GLY A 1 176 ? -20.185 6.846 8.362 1.00 51.56 176 GLY A CA 1
ATOM 1383 C C . GLY A 1 176 ? -19.845 6.988 9.855 1.00 51.56 176 GLY A C 1
ATOM 1384 O O . GLY A 1 176 ? -19.364 8.032 10.285 1.00 51.56 176 GLY A O 1
ATOM 1385 N N . ASN A 1 177 ? -20.087 5.933 10.646 1.00 53.34 177 ASN A N 1
ATOM 1386 C CA . ASN A 1 177 ? -19.719 5.871 12.073 1.00 53.34 177 ASN A CA 1
ATOM 1387 C C . ASN A 1 177 ? -18.199 5.702 12.306 1.00 53.34 177 ASN A C 1
ATOM 1389 O O . ASN A 1 177 ? -17.762 5.703 13.455 1.00 53.34 177 ASN A O 1
ATOM 1393 N N . ALA A 1 178 ? -17.401 5.538 11.242 1.00 60.22 178 ALA A N 1
ATOM 1394 C CA . ALA A 1 178 ? -15.951 5.391 11.312 1.00 60.22 178 ALA A CA 1
ATOM 1395 C C . ALA A 1 178 ? -15.251 6.719 10.982 1.00 60.22 178 ALA A C 1
ATOM 1397 O O . ALA A 1 178 ? -15.553 7.392 9.993 1.00 60.22 178 ALA A O 1
ATOM 1398 N N . SER A 1 179 ? -14.290 7.093 11.823 1.00 70.62 179 SER A N 1
ATOM 1399 C CA . SER A 1 179 ? -13.418 8.249 11.610 1.00 70.62 179 SER A CA 1
ATOM 1400 C C . SER A 1 179 ? -12.045 7.754 11.169 1.00 70.62 179 SER A C 1
ATOM 1402 O O . SER A 1 179 ? -11.491 6.837 11.781 1.00 70.62 179 SER A O 1
ATOM 1404 N N . TRP A 1 180 ? -11.490 8.367 10.126 1.00 78.19 180 TRP A N 1
ATOM 1405 C CA . TRP A 1 180 ? -10.262 7.911 9.482 1.00 78.19 180 TRP A CA 1
ATOM 1406 C C . TRP A 1 180 ? -9.172 8.975 9.505 1.00 78.19 180 TRP A C 1
ATOM 1408 O O . TRP A 1 180 ? -9.422 10.162 9.279 1.00 78.19 180 TRP A O 1
ATOM 1418 N N . ILE A 1 181 ? -7.936 8.529 9.726 1.00 74.19 181 ILE A N 1
ATOM 1419 C CA . ILE A 1 181 ? -6.740 9.364 9.602 1.00 74.19 181 ILE A CA 1
ATOM 1420 C C . ILE A 1 181 ? -5.923 8.875 8.420 1.00 74.19 181 ILE A C 1
ATOM 1422 O O . ILE A 1 181 ? -5.607 7.694 8.334 1.00 74.19 181 ILE A O 1
ATOM 1426 N N . ASN A 1 182 ? -5.546 9.806 7.545 1.00 75.31 182 ASN A N 1
ATOM 1427 C CA . ASN A 1 182 ? -4.590 9.566 6.475 1.00 75.31 182 ASN A CA 1
ATOM 1428 C C . ASN A 1 182 ? -3.212 10.113 6.870 1.00 75.31 182 ASN A C 1
ATOM 1430 O O . ASN A 1 182 ? -3.043 11.317 7.093 1.00 75.31 182 ASN A O 1
ATOM 1434 N N . ILE A 1 183 ? -2.222 9.231 6.932 1.00 73.81 183 ILE A N 1
ATOM 1435 C CA . ILE A 1 183 ? -0.808 9.575 7.024 1.00 73.81 183 ILE A CA 1
ATOM 1436 C C . ILE A 1 183 ? -0.264 9.531 5.600 1.00 73.81 183 ILE A C 1
ATOM 1438 O O . ILE A 1 183 ? 0.158 8.483 5.116 1.00 73.81 183 ILE A O 1
ATOM 1442 N N . SER A 1 184 ? -0.321 10.677 4.919 1.00 71.94 184 SER A N 1
ATOM 1443 C CA . SER A 1 184 ? 0.188 10.766 3.554 1.00 71.94 184 SER A CA 1
ATOM 1444 C C . SER A 1 184 ? 1.686 11.013 3.551 1.00 71.94 184 SER A C 1
ATOM 1446 O O . SER A 1 184 ? 2.165 12.014 4.086 1.00 71.94 184 SER A O 1
ATOM 1448 N N . MET A 1 185 ? 2.409 10.094 2.926 1.00 65.06 185 MET A N 1
ATOM 1449 C CA . MET A 1 185 ? 3.861 10.139 2.756 1.00 65.06 185 MET A CA 1
ATOM 1450 C C . MET A 1 185 ? 4.230 10.347 1.283 1.00 65.06 185 MET A C 1
ATOM 1452 O O . MET A 1 185 ? 5.408 10.440 0.949 1.00 65.06 185 MET A O 1
ATOM 1456 N N . LEU A 1 186 ? 3.214 10.494 0.419 1.00 63.50 186 LEU A N 1
ATOM 1457 C CA . LEU A 1 186 ? 3.302 10.460 -1.036 1.00 63.50 186 LEU A CA 1
ATOM 1458 C C . LEU A 1 186 ? 4.478 11.266 -1.576 1.00 63.50 186 LEU A C 1
ATOM 1460 O O . LEU A 1 186 ? 5.285 10.709 -2.289 1.00 63.50 186 LEU A O 1
ATOM 1464 N N . LYS A 1 187 ? 4.630 12.552 -1.240 1.00 63.03 187 LYS A N 1
ATOM 1465 C CA . LYS A 1 187 ? 5.688 13.373 -1.858 1.00 63.03 187 LYS A CA 1
ATOM 1466 C C . LYS A 1 187 ? 7.102 12.969 -1.422 1.00 63.03 187 LYS A C 1
ATOM 1468 O O . LYS A 1 187 ? 8.017 13.036 -2.234 1.00 63.03 187 LYS A O 1
ATOM 1473 N N . TYR A 1 188 ? 7.276 12.585 -0.158 1.00 65.25 188 TYR A N 1
ATOM 1474 C CA . TYR A 1 188 ? 8.579 12.198 0.387 1.00 65.25 188 TYR A CA 1
ATOM 1475 C C . TYR A 1 188 ? 8.980 10.806 -0.113 1.00 65.25 188 TYR A C 1
ATOM 1477 O O . TYR A 1 188 ? 10.072 10.626 -0.640 1.00 65.25 188 TYR A O 1
ATOM 1485 N N . ASN A 1 189 ? 8.043 9.862 -0.052 1.00 73.75 189 ASN A N 1
ATOM 1486 C CA . ASN A 1 189 ? 8.265 8.479 -0.450 1.00 73.75 189 ASN A CA 1
ATOM 1487 C C . ASN A 1 189 ? 8.186 8.278 -1.968 1.00 73.75 189 ASN A C 1
ATOM 1489 O O . ASN A 1 189 ? 8.786 7.352 -2.483 1.00 73.75 189 ASN A O 1
ATOM 1493 N N . TYR A 1 190 ? 7.535 9.159 -2.731 1.00 79.44 190 TYR A N 1
ATOM 1494 C CA . TYR A 1 190 ? 7.460 9.032 -4.190 1.00 79.44 190 TYR A CA 1
ATOM 1495 C C . TYR A 1 190 ? 8.835 9.052 -4.858 1.00 79.44 190 TYR A C 1
ATOM 1497 O O . TYR A 1 190 ? 9.138 8.162 -5.649 1.00 79.44 190 TYR A O 1
ATOM 1505 N N . PHE A 1 191 ? 9.679 10.038 -4.541 1.00 82.94 191 PHE A N 1
ATOM 1506 C CA . PHE A 1 191 ? 11.008 10.120 -5.149 1.00 82.94 191 PHE A CA 1
ATOM 1507 C C . PHE A 1 191 ? 11.906 8.972 -4.690 1.00 82.94 191 PHE A C 1
ATOM 1509 O O . PHE A 1 191 ? 12.535 8.339 -5.534 1.00 82.94 191 PHE A O 1
ATOM 1516 N N . SER A 1 192 ? 11.882 8.640 -3.398 1.00 83.19 192 SER A N 1
ATOM 1517 C CA . SER A 1 192 ? 12.595 7.481 -2.852 1.00 83.19 192 SER A CA 1
ATOM 1518 C C . SER A 1 192 ? 12.142 6.172 -3.509 1.00 83.19 192 SER A C 1
ATOM 1520 O O . SER A 1 192 ? 12.966 5.347 -3.889 1.00 83.19 192 SER A O 1
ATOM 1522 N N . CYS A 1 193 ? 10.839 6.012 -3.743 1.00 84.62 193 CYS A N 1
ATOM 1523 C CA . CYS A 1 193 ? 10.274 4.866 -4.443 1.00 84.62 193 CYS A CA 1
ATOM 1524 C C . CYS A 1 193 ? 10.736 4.790 -5.901 1.00 84.62 193 CYS A C 1
ATOM 1526 O O . CYS A 1 193 ? 11.104 3.721 -6.384 1.00 84.62 193 CYS A O 1
ATOM 1528 N N . LEU A 1 194 ? 10.763 5.922 -6.613 1.00 87.38 194 LEU A N 1
ATOM 1529 C CA . LEU A 1 194 ? 11.303 5.969 -7.971 1.00 87.38 194 LEU A CA 1
ATOM 1530 C C . LEU A 1 194 ? 12.798 5.646 -8.008 1.00 87.38 194 LEU A C 1
ATOM 1532 O O . LEU A 1 194 ? 13.243 5.006 -8.952 1.00 87.38 194 LEU A O 1
ATOM 1536 N N . GLU A 1 195 ? 13.577 6.074 -7.015 1.00 88.44 195 GLU A N 1
ATOM 1537 C CA . GLU A 1 195 ? 14.994 5.716 -6.897 1.00 88.44 195 GLU A CA 1
ATOM 1538 C C . GLU A 1 195 ? 15.189 4.223 -6.622 1.00 88.44 195 GLU A C 1
ATOM 1540 O O . GLU A 1 195 ? 16.049 3.598 -7.247 1.00 88.44 195 GLU A O 1
ATOM 1545 N N . PHE A 1 196 ? 14.372 3.632 -5.747 1.00 86.81 196 PHE A N 1
ATOM 1546 C CA . PHE A 1 196 ? 14.363 2.188 -5.519 1.00 86.81 196 PHE A CA 1
ATOM 1547 C C . PHE A 1 196 ? 14.063 1.422 -6.806 1.00 86.81 196 PHE A C 1
ATOM 1549 O O . PHE A 1 196 ? 14.861 0.581 -7.222 1.00 86.81 196 PHE A O 1
ATOM 1556 N N . LEU A 1 197 ? 12.957 1.762 -7.475 1.00 86.88 197 LEU A N 1
ATOM 1557 C CA . LEU A 1 197 ? 12.556 1.145 -8.738 1.00 86.88 197 LEU A CA 1
ATOM 1558 C C . LEU A 1 197 ? 13.636 1.313 -9.811 1.00 86.88 197 LEU A C 1
ATOM 1560 O O . LEU A 1 197 ? 13.940 0.369 -10.532 1.00 86.88 197 LEU A O 1
ATOM 1564 N N . GLU A 1 198 ? 14.279 2.480 -9.882 1.00 90.50 198 GLU A N 1
ATOM 1565 C CA . GLU A 1 198 ? 15.352 2.727 -10.846 1.00 90.50 198 GLU A CA 1
ATOM 1566 C C . GLU A 1 198 ? 16.546 1.812 -10.582 1.00 90.50 198 GLU A C 1
ATOM 1568 O O . GLU A 1 198 ? 17.126 1.255 -11.512 1.00 90.50 198 GLU A O 1
ATOM 1573 N N . ASN A 1 199 ? 16.905 1.624 -9.313 1.00 87.81 199 ASN A N 1
ATOM 1574 C CA . ASN A 1 199 ? 17.989 0.733 -8.926 1.00 87.81 199 ASN A CA 1
ATOM 1575 C C . ASN A 1 199 ? 17.668 -0.735 -9.227 1.00 87.81 199 ASN A C 1
ATOM 1577 O O . ASN A 1 199 ? 18.568 -1.458 -9.655 1.00 87.81 199 ASN A O 1
ATOM 1581 N N . VAL A 1 200 ? 16.421 -1.173 -9.029 1.00 85.56 200 VAL A N 1
ATOM 1582 C CA . VAL A 1 200 ? 15.965 -2.518 -9.420 1.00 85.56 200 VAL A CA 1
ATOM 1583 C C . VAL A 1 200 ? 16.088 -2.688 -10.933 1.00 85.56 200 VAL A C 1
ATOM 1585 O O . VAL A 1 200 ? 16.805 -3.572 -11.394 1.00 85.56 200 VAL A O 1
ATOM 1588 N N . CYS A 1 201 ? 15.526 -1.769 -11.713 1.00 85.69 201 CYS A N 1
ATOM 1589 C CA . CYS A 1 201 ? 15.531 -1.877 -13.170 1.00 85.69 201 CYS A CA 1
ATOM 1590 C C . CYS A 1 201 ? 16.926 -1.761 -13.790 1.00 85.69 201 CYS A C 1
ATOM 1592 O O . CYS A 1 201 ? 17.216 -2.421 -14.783 1.00 85.69 201 CYS A O 1
ATOM 1594 N N . ARG A 1 202 ? 17.840 -0.985 -13.188 1.00 90.31 202 ARG A N 1
ATOM 1595 C CA . ARG A 1 202 ? 19.254 -0.982 -13.598 1.00 90.31 202 ARG A CA 1
ATOM 1596 C C . ARG A 1 202 ? 19.923 -2.334 -13.369 1.00 90.31 202 ARG A C 1
ATOM 1598 O O . ARG A 1 202 ? 20.723 -2.738 -14.205 1.00 90.31 202 ARG A O 1
ATOM 1605 N N . LYS A 1 203 ? 19.636 -3.009 -12.250 1.00 87.94 203 LYS A N 1
ATOM 1606 C CA . LYS A 1 203 ? 20.200 -4.339 -11.952 1.00 87.94 203 LYS A CA 1
ATOM 1607 C C . LYS A 1 203 ? 19.693 -5.405 -12.919 1.00 87.94 203 LYS A C 1
ATOM 1609 O O . LYS A 1 203 ? 20.438 -6.326 -13.226 1.00 87.94 203 LYS A O 1
ATOM 1614 N N . GLU A 1 204 ? 18.456 -5.266 -13.380 1.00 86.31 204 GLU A N 1
ATOM 1615 C CA . GLU A 1 204 ? 17.812 -6.187 -14.326 1.00 86.31 204 GLU A CA 1
ATOM 1616 C C . GLU A 1 204 ? 18.045 -5.808 -15.797 1.00 86.31 204 GLU A C 1
ATOM 1618 O O . GLU A 1 204 ? 17.611 -6.521 -16.696 1.00 86.31 204 GLU A O 1
ATOM 1623 N N . GLU A 1 205 ? 18.748 -4.699 -16.053 1.00 91.81 205 GLU A N 1
ATOM 1624 C CA . GLU A 1 205 ? 18.986 -4.142 -17.391 1.00 91.81 205 GLU A CA 1
ATOM 1625 C C . GLU A 1 205 ? 17.692 -3.828 -18.181 1.00 91.81 205 GLU A C 1
ATOM 1627 O O . GLU A 1 205 ? 17.697 -3.765 -19.416 1.00 91.81 205 GLU A O 1
ATOM 1632 N N . ASP A 1 206 ? 16.584 -3.562 -17.479 1.00 86.50 206 ASP A N 1
ATOM 1633 C CA . ASP A 1 206 ? 15.283 -3.258 -18.080 1.00 86.50 206 ASP A CA 1
ATOM 1634 C C . ASP A 1 206 ? 15.208 -1.800 -18.560 1.00 86.50 206 ASP A C 1
ATOM 1636 O O . ASP A 1 206 ? 14.902 -0.861 -17.817 1.00 86.50 206 ASP A O 1
ATOM 1640 N N . LYS A 1 207 ? 15.461 -1.607 -19.856 1.00 91.44 207 LYS A N 1
ATOM 1641 C CA . LYS A 1 207 ? 15.410 -0.292 -20.510 1.00 91.44 207 LYS A CA 1
ATOM 1642 C C . LYS A 1 207 ? 14.011 0.319 -20.536 1.00 91.44 207 LYS A C 1
ATOM 1644 O O . LYS A 1 207 ? 13.897 1.537 -20.439 1.00 91.44 207 LYS A O 1
ATOM 1649 N N . VAL A 1 208 ? 12.965 -0.499 -20.668 1.00 89.50 208 VAL A N 1
ATOM 1650 C CA . VAL A 1 208 ? 11.584 0.001 -20.733 1.00 89.50 208 VAL A CA 1
ATOM 1651 C C . VAL A 1 208 ? 11.199 0.569 -19.375 1.00 89.50 208 VAL A C 1
ATOM 1653 O O . VAL A 1 208 ? 10.705 1.695 -19.302 1.00 89.50 208 VAL A O 1
ATOM 1656 N N . CYS A 1 209 ? 11.509 -0.152 -18.296 1.00 86.94 209 CYS A N 1
ATOM 1657 C CA . CYS A 1 209 ? 11.312 0.358 -16.947 1.00 86.94 209 CYS A CA 1
ATOM 1658 C C . CYS A 1 209 ? 12.057 1.684 -16.714 1.00 86.94 209 CYS A C 1
ATOM 1660 O O . CYS A 1 209 ? 11.467 2.651 -16.226 1.00 86.94 209 CYS A O 1
ATOM 1662 N N . LEU A 1 210 ? 13.343 1.756 -17.078 1.00 90.19 210 LEU A N 1
ATOM 1663 C CA . LEU A 1 210 ? 14.157 2.958 -16.860 1.00 90.19 210 LEU A CA 1
ATOM 1664 C C . LEU A 1 210 ? 13.593 4.186 -17.585 1.00 90.19 210 LEU A C 1
ATOM 1666 O O . LEU A 1 210 ? 13.528 5.269 -16.995 1.00 90.19 210 LEU A O 1
ATOM 1670 N N . ASP A 1 211 ? 13.131 4.017 -18.824 1.00 93.38 211 ASP A N 1
ATOM 1671 C CA . ASP A 1 211 ? 12.495 5.088 -19.592 1.00 93.38 211 ASP A CA 1
ATOM 1672 C C . ASP A 1 211 ? 11.190 5.563 -18.933 1.00 93.38 211 ASP A C 1
ATOM 1674 O O . ASP A 1 211 ? 10.919 6.767 -18.865 1.00 93.38 211 ASP A O 1
ATOM 1678 N N . GLU A 1 212 ? 10.376 4.644 -18.409 1.00 90.19 212 GLU A N 1
ATOM 1679 C CA . GLU A 1 212 ? 9.132 4.997 -17.722 1.00 90.19 212 GLU A CA 1
ATOM 1680 C C . GLU A 1 212 ? 9.369 5.694 -16.376 1.00 90.19 212 GLU A C 1
ATOM 1682 O O . GLU A 1 212 ? 8.660 6.651 -16.046 1.00 90.19 212 GLU A O 1
ATOM 1687 N N . ILE A 1 213 ? 10.400 5.297 -15.627 1.00 89.81 213 ILE A N 1
ATOM 1688 C CA . ILE A 1 213 ? 10.816 5.993 -14.402 1.00 89.81 213 ILE A CA 1
ATOM 1689 C C . ILE A 1 213 ? 11.304 7.407 -14.721 1.00 89.81 213 ILE A C 1
ATOM 1691 O O . ILE A 1 213 ? 10.934 8.359 -14.029 1.00 89.81 213 ILE A O 1
ATOM 1695 N N . ALA A 1 214 ? 12.098 7.578 -15.781 1.00 90.38 214 ALA A N 1
ATOM 1696 C CA . ALA A 1 214 ? 12.583 8.892 -16.193 1.00 90.38 214 ALA A CA 1
ATOM 1697 C C . ALA A 1 214 ? 11.426 9.845 -16.540 1.00 90.38 214 ALA A C 1
ATOM 1699 O O . ALA A 1 214 ? 11.445 11.007 -16.126 1.00 90.38 214 ALA A O 1
ATOM 1700 N N . LYS A 1 215 ? 10.389 9.352 -17.232 1.00 91.31 215 LYS A N 1
ATOM 1701 C CA . LYS A 1 215 ? 9.161 10.120 -17.509 1.00 91.31 215 LYS A CA 1
ATOM 1702 C C . LYS A 1 215 ? 8.433 10.506 -16.220 1.00 91.31 215 LYS A C 1
ATOM 1704 O O . LYS A 1 215 ? 8.045 11.660 -16.061 1.00 91.31 215 LYS A O 1
ATOM 1709 N N . LEU A 1 216 ? 8.293 9.568 -15.281 1.00 87.38 216 LEU A N 1
ATOM 1710 C CA . LEU A 1 216 ? 7.638 9.801 -13.989 1.00 87.38 216 LEU A CA 1
ATOM 1711 C C . LEU A 1 216 ? 8.343 10.865 -13.135 1.00 87.38 216 LEU A C 1
ATOM 1713 O O . LEU A 1 216 ? 7.680 11.682 -12.489 1.00 87.38 216 LEU A O 1
ATOM 1717 N N . LYS A 1 217 ? 9.681 10.908 -13.161 1.00 86.56 217 LYS A N 1
ATOM 1718 C CA . LYS A 1 217 ? 10.468 11.951 -12.479 1.00 86.56 217 LYS A CA 1
ATOM 1719 C C . LYS A 1 217 ? 10.231 13.354 -13.049 1.00 86.56 217 LYS A C 1
ATOM 1721 O O . LYS A 1 217 ? 10.440 14.325 -12.335 1.00 86.56 217 LYS A O 1
ATOM 1726 N N . GLN A 1 218 ? 9.810 13.465 -14.310 1.00 84.50 218 GLN A N 1
ATOM 1727 C CA . GLN A 1 218 ? 9.554 14.745 -14.986 1.00 84.50 218 GLN A CA 1
ATOM 1728 C C . GLN A 1 218 ? 8.103 15.230 -14.839 1.00 84.50 218 GLN A C 1
ATOM 1730 O O . GLN A 1 218 ? 7.822 16.393 -15.117 1.00 84.50 218 GLN A O 1
ATOM 1735 N N . SER A 1 219 ? 7.178 14.350 -14.441 1.00 72.69 219 SER A N 1
ATOM 1736 C CA . SER A 1 219 ? 5.737 14.639 -14.374 1.00 72.69 219 SER A CA 1
ATOM 1737 C C . SER A 1 219 ? 5.234 15.179 -13.027 1.00 72.69 219 SER A C 1
ATOM 1739 O O . SER A 1 219 ? 4.032 15.408 -12.890 1.00 72.69 219 SER A O 1
ATOM 1741 N N . VAL A 1 220 ? 6.115 15.353 -12.036 1.00 63.44 220 VAL A N 1
ATOM 1742 C CA . VAL A 1 220 ? 5.802 15.786 -10.656 1.00 63.44 220 VAL A CA 1
ATOM 1743 C C . VAL A 1 220 ? 6.628 17.008 -10.288 1.00 63.44 220 VAL A C 1
ATOM 1745 O O . VAL A 1 220 ? 6.067 17.910 -9.626 1.00 63.44 220 VAL A O 1
#

Radius of gyration: 17.4 Å; chains: 1; bounding box: 40×39×48 Å

pLDDT: mean 71.11, std 15.71, range [35.25, 93.38]

Organism: NCBI:txid334771